Protein AF-A0A0Q4N063-F1 (afdb_monomer_lite)

Radius of gyration: 19.31 Å; chains: 1; bounding box: 47×63×47 Å

Foldseek 3Di:
DAKDWDDKPVPDDPPLVLLLDDFLLWAWDQQLCCLVPVCVVNVCNVVVCVVLVHPDSVCRRPDPQKTWTFDARLLATWIWIGHPNMIITMHPPVCSVVDDDPVLSVVLVVVLVVLLVVLVVLVVVLCVVDVDDDLVSLLVSLVVSCVVCVVVCVVSSPQQSSSCRPPPSHSVSSSVNCCVPRDPDPDDPPPPPPPPDDDD

Sequence (200 aa):
MNLVFVKRCVEANGDDINEMKDIPQQQGISTAHFIETVAKKAGIDKEVLDMLGYDSKRAFAKDWHMTAAKSLYQGIPCYYVVHSAIEYIFVDEADVHKVLNLAQAQERQHRLSSIGEMFDDALAELKDATPNPSEKDYFELMRRFHATWKGELEALRIPMGAFAQYQCEHSKTAAAFDRKFFSKAEPAPSHSTLSLQSCP

pLDDT: mean 79.72, std 17.9, range [26.84, 95.69]

Secondary structure (DSSP, 8-state):
--EEEEEEGGG--GGGGGGGS--TT-EEE-HHHIIIIIHHHHT-HHHHHHHHT-S-HHHHHH-TTEEEEEEEETTEEEEEEEETTEEEEEEEHHHHTTPPPHHHHHHHHHHHHHHHHHHHHHHHHHHHHSSS--HHHHHHHHHHHHHHHHHHHHHHT--GGGT-TT-TTTHHHHHHHHHHHTS--PPP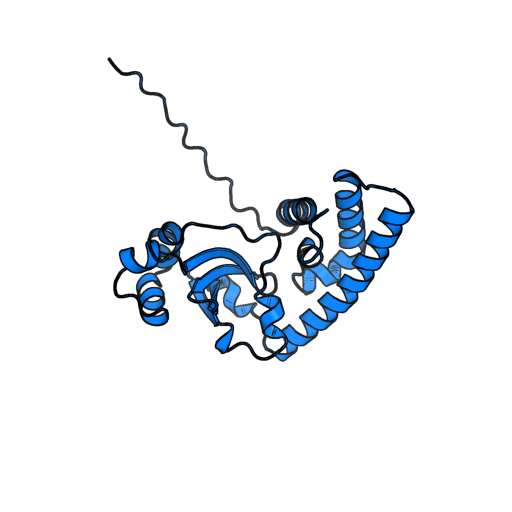P-----------

Structure (mmCIF, N/CA/C/O backbone):
data_AF-A0A0Q4N063-F1
#
_entry.id   AF-A0A0Q4N063-F1
#
loop_
_atom_site.group_PDB
_atom_site.id
_atom_site.type_symbol
_atom_site.label_atom_id
_atom_site.label_alt_id
_atom_site.label_comp_id
_atom_site.label_asym_id
_atom_site.label_entity_id
_atom_site.label_seq_id
_atom_site.pdbx_PDB_ins_code
_atom_site.Cartn_x
_atom_site.Cartn_y
_atom_site.Cartn_z
_atom_site.occupancy
_atom_site.B_iso_or_equiv
_atom_site.auth_seq_id
_atom_site.auth_comp_id
_atom_site.auth_asym_id
_atom_site.auth_atom_id
_atom_site.pdbx_PDB_model_num
ATOM 1 N N . MET A 1 1 ? -19.085 0.535 1.284 1.00 64.69 1 MET A N 1
ATOM 2 C CA . MET A 1 1 ? -17.794 0.141 1.853 1.00 64.69 1 MET A CA 1
ATOM 3 C C . MET A 1 1 ? -18.036 -0.219 3.294 1.00 64.69 1 MET A C 1
ATOM 5 O O . MET A 1 1 ? -18.233 0.674 4.116 1.00 64.69 1 MET A O 1
ATOM 9 N N . ASN A 1 2 ? -18.118 -1.521 3.528 1.00 82.69 2 ASN A N 1
ATOM 10 C CA . ASN A 1 2 ? -18.076 -2.125 4.852 1.00 82.69 2 ASN A CA 1
ATOM 11 C C . ASN A 1 2 ? -16.628 -2.553 5.049 1.00 82.69 2 ASN A C 1
ATOM 13 O O . ASN A 1 2 ? -16.041 -3.058 4.102 1.00 82.69 2 ASN A O 1
ATOM 17 N N . LEU A 1 3 ? -16.028 -2.301 6.205 1.00 82.38 3 LEU A N 1
ATOM 18 C CA . LEU A 1 3 ? -14.626 -2.641 6.438 1.00 82.38 3 LEU A CA 1
ATOM 19 C C . LEU A 1 3 ? -14.535 -3.842 7.367 1.00 82.38 3 LEU A C 1
ATOM 21 O O . LEU A 1 3 ? -15.322 -3.949 8.300 1.00 82.38 3 LEU A O 1
ATOM 25 N N . VAL A 1 4 ? -13.558 -4.707 7.120 1.00 82.69 4 VAL A N 1
ATOM 26 C CA . VAL A 1 4 ? -13.260 -5.877 7.948 1.00 82.69 4 VAL A CA 1
ATOM 27 C C . VAL A 1 4 ? -11.788 -5.834 8.333 1.00 82.69 4 VAL A C 1
ATOM 29 O O . VAL A 1 4 ? -10.931 -5.549 7.490 1.00 82.69 4 VAL A O 1
ATOM 32 N N . PHE A 1 5 ? -11.493 -6.105 9.605 1.00 83.31 5 PHE A N 1
ATOM 33 C CA . PHE A 1 5 ? -10.124 -6.315 10.061 1.00 83.31 5 PHE A CA 1
ATOM 34 C C . PHE A 1 5 ? -9.566 -7.605 9.455 1.00 83.31 5 PHE A C 1
ATOM 36 O O . PHE A 1 5 ? -10.171 -8.670 9.571 1.00 83.31 5 PHE A O 1
ATOM 43 N N . VAL A 1 6 ? -8.410 -7.505 8.804 1.00 77.94 6 VAL A N 1
ATOM 44 C CA . VAL A 1 6 ? -7.759 -8.654 8.163 1.00 77.94 6 VAL A CA 1
ATOM 45 C C . VAL A 1 6 ? -6.659 -9.208 9.046 1.00 77.94 6 VAL A C 1
ATOM 47 O O . VAL A 1 6 ? -6.636 -10.405 9.324 1.00 77.94 6 VAL A O 1
ATOM 50 N N . LYS A 1 7 ? -5.707 -8.349 9.424 1.00 77.94 7 LYS A N 1
ATOM 51 C CA . LYS A 1 7 ? -4.484 -8.770 10.100 1.00 77.94 7 LYS A CA 1
ATOM 52 C C . LYS A 1 7 ? -3.725 -7.597 10.711 1.00 77.94 7 LYS A C 1
ATOM 54 O O . LYS A 1 7 ? -3.883 -6.452 10.276 1.00 77.94 7 LYS A O 1
ATOM 59 N N . ARG A 1 8 ? -2.851 -7.915 11.670 1.00 73.75 8 ARG A N 1
ATOM 60 C CA . ARG A 1 8 ? -1.816 -7.021 12.203 1.00 73.75 8 ARG A CA 1
ATOM 61 C C . ARG A 1 8 ? -0.421 -7.634 12.128 1.00 73.75 8 ARG A C 1
ATOM 63 O O . ARG A 1 8 ? -0.295 -8.857 12.141 1.00 73.75 8 ARG A O 1
ATOM 70 N N . CYS A 1 9 ? 0.620 -6.804 12.104 1.00 68.81 9 CYS A N 1
ATOM 71 C CA . CYS A 1 9 ? 1.998 -7.273 11.904 1.00 68.81 9 CYS A CA 1
ATOM 72 C C . CYS A 1 9 ? 2.495 -8.238 12.995 1.00 68.81 9 CYS A C 1
ATOM 74 O O . CYS A 1 9 ? 3.296 -9.120 12.715 1.00 68.81 9 CYS A O 1
ATOM 76 N N . VAL A 1 10 ? 1.962 -8.145 14.219 1.00 57.22 10 VAL A N 1
ATOM 77 C CA . VAL A 1 10 ? 2.276 -9.072 15.326 1.00 57.22 10 VAL A CA 1
ATOM 78 C C . VAL A 1 10 ? 1.788 -10.498 15.035 1.00 57.22 10 VAL A C 1
ATOM 80 O O . VAL A 1 10 ? 2.314 -11.467 15.572 1.00 57.22 10 VAL A O 1
ATOM 83 N N . GLU A 1 11 ? 0.780 -10.635 14.1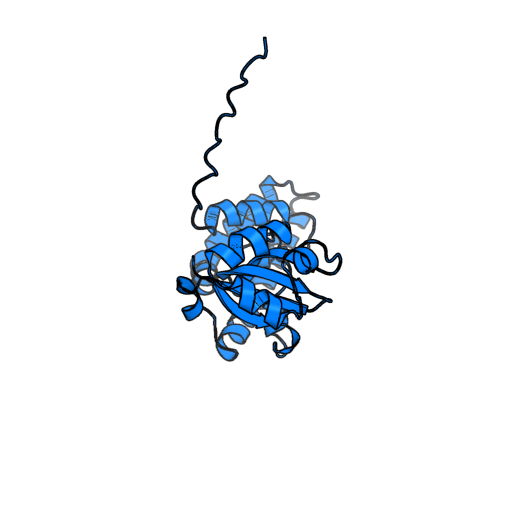76 1.00 61.44 11 GLU A N 1
ATOM 84 C CA . GLU A 1 11 ? 0.226 -11.916 13.728 1.00 61.44 11 GLU A CA 1
ATOM 85 C C . GLU A 1 11 ? 0.753 -12.311 12.337 1.00 61.44 11 GLU A C 1
ATOM 87 O O . GLU A 1 11 ? 0.467 -13.410 11.845 1.00 61.44 11 GLU A O 1
ATOM 92 N N . ALA A 1 12 ? 1.490 -11.413 11.672 1.00 58.03 12 ALA A N 1
ATOM 93 C CA . ALA A 1 12 ? 2.151 -11.679 10.404 1.00 58.03 12 ALA A CA 1
ATOM 94 C C . ALA A 1 12 ? 3.390 -12.545 10.651 1.00 58.03 12 ALA A C 1
ATOM 96 O O . ALA A 1 12 ? 4.228 -12.237 11.494 1.00 58.03 12 ALA A O 1
ATOM 97 N N . ASN A 1 13 ? 3.501 -13.658 9.924 1.00 54.94 13 ASN A N 1
ATOM 98 C CA . ASN A 1 13 ? 4.637 -14.568 10.044 1.00 54.94 13 ASN A CA 1
ATOM 99 C C . ASN A 1 13 ? 5.543 -14.409 8.825 1.00 54.94 13 ASN A C 1
ATOM 101 O O . ASN A 1 13 ? 5.108 -14.651 7.699 1.00 54.94 13 ASN A O 1
ATOM 105 N N . GLY A 1 14 ? 6.809 -14.063 9.072 1.00 59.09 14 GLY A N 1
ATOM 106 C CA . GLY A 1 14 ? 7.844 -13.982 8.046 1.00 59.09 14 GLY A CA 1
ATOM 107 C C . GLY A 1 14 ? 7.497 -12.988 6.939 1.00 59.09 14 GLY A C 1
ATOM 108 O O . GLY A 1 14 ? 7.292 -11.809 7.192 1.00 59.09 14 GLY A O 1
ATOM 109 N N . ASP A 1 15 ? 7.438 -13.500 5.719 1.00 53.53 15 ASP A N 1
ATOM 110 C CA . ASP A 1 15 ? 7.335 -12.783 4.450 1.00 53.53 15 ASP A CA 1
ATOM 111 C C . ASP A 1 15 ? 6.063 -11.917 4.273 1.00 53.53 15 ASP A C 1
ATOM 113 O O . ASP A 1 15 ? 6.132 -10.832 3.701 1.00 53.53 15 ASP A O 1
ATOM 117 N N . ASP A 1 16 ? 4.941 -12.291 4.900 1.00 56.03 16 ASP A N 1
ATOM 118 C CA . ASP A 1 16 ? 3.676 -11.521 4.955 1.00 56.03 16 ASP A CA 1
ATOM 119 C C . ASP A 1 16 ? 3.868 -10.055 5.389 1.00 56.03 16 ASP A C 1
ATOM 121 O O . ASP A 1 16 ? 3.254 -9.145 4.828 1.00 56.03 16 ASP A O 1
ATOM 125 N N . ILE A 1 17 ? 4.806 -9.801 6.310 1.00 56.81 17 ILE A N 1
ATOM 126 C CA . ILE A 1 17 ? 5.114 -8.447 6.788 1.00 56.81 17 ILE A CA 1
ATOM 127 C C . ILE A 1 17 ? 5.563 -7.513 5.653 1.00 56.81 17 ILE A C 1
ATOM 129 O O . ILE A 1 17 ? 5.364 -6.302 5.723 1.00 56.81 17 ILE A O 1
ATOM 133 N N . ASN A 1 18 ? 6.150 -8.061 4.583 1.00 55.88 18 ASN A N 1
ATOM 134 C CA . ASN A 1 18 ? 6.636 -7.281 3.450 1.00 55.88 18 ASN A CA 1
ATOM 135 C C . ASN A 1 18 ? 5.495 -6.756 2.569 1.00 55.88 18 ASN A C 1
ATOM 137 O O . ASN A 1 18 ? 5.668 -5.730 1.915 1.00 55.88 18 ASN A O 1
ATOM 141 N N . GLU A 1 19 ? 4.327 -7.401 2.593 1.00 64.38 19 GLU A N 1
ATOM 142 C CA . GLU A 1 19 ? 3.110 -6.937 1.909 1.00 64.38 19 GLU A CA 1
ATOM 143 C C . GLU A 1 19 ? 2.342 -5.891 2.742 1.00 64.38 19 GLU A C 1
ATOM 145 O O . GLU A 1 19 ? 1.409 -5.265 2.238 1.00 64.38 19 GLU A O 1
ATOM 150 N N . MET A 1 20 ? 2.731 -5.676 4.008 1.00 62.47 20 MET A N 1
ATOM 151 C CA . MET A 1 20 ? 2.177 -4.643 4.899 1.00 62.47 20 MET A CA 1
ATOM 152 C C . MET A 1 20 ? 2.933 -3.304 4.812 1.00 62.47 20 MET A C 1
ATOM 154 O O . MET A 1 20 ? 2.576 -2.361 5.512 1.00 62.47 20 MET A O 1
ATOM 158 N N . LYS A 1 21 ? 3.980 -3.216 3.982 1.00 57.56 21 LYS A N 1
ATOM 159 C CA . LYS A 1 21 ? 4.891 -2.064 3.914 1.00 57.56 21 LYS A CA 1
ATOM 160 C C . LYS A 1 21 ? 4.263 -0.820 3.281 1.00 57.56 21 LYS A C 1
ATOM 162 O O . LYS A 1 21 ? 3.375 -0.904 2.432 1.00 57.56 21 LYS A O 1
ATOM 167 N N . ASP A 1 22 ? 4.817 0.336 3.649 1.00 54.38 22 ASP A N 1
ATOM 168 C CA . ASP A 1 22 ? 4.534 1.636 3.042 1.00 54.38 22 ASP A CA 1
ATOM 169 C C . ASP A 1 22 ? 4.885 1.615 1.548 1.00 54.38 22 ASP A C 1
ATOM 171 O O . ASP A 1 22 ? 6.028 1.794 1.123 1.00 54.38 22 ASP A O 1
ATOM 175 N N . ILE A 1 23 ? 3.878 1.374 0.720 1.00 58.75 23 ILE A N 1
ATOM 176 C CA . ILE A 1 23 ? 3.989 1.543 -0.721 1.00 58.75 23 ILE A CA 1
ATOM 177 C C . ILE A 1 23 ? 3.952 3.042 -1.071 1.00 58.75 23 ILE A C 1
ATOM 179 O O . ILE A 1 23 ? 3.266 3.814 -0.396 1.00 58.75 23 ILE A O 1
ATOM 183 N N . PRO A 1 24 ? 4.592 3.490 -2.166 1.00 51.97 24 PRO A N 1
ATOM 184 C CA . PRO A 1 24 ? 4.544 4.887 -2.609 1.00 51.97 24 PRO A CA 1
ATOM 185 C C . PRO A 1 24 ? 3.129 5.449 -2.841 1.00 51.97 24 PRO A C 1
ATOM 187 O O . PRO A 1 24 ? 2.967 6.664 -2.959 1.00 51.97 24 PRO A O 1
ATOM 190 N N . GLN A 1 25 ? 2.100 4.594 -2.941 1.00 60.94 25 GLN A N 1
ATOM 191 C CA . GLN A 1 25 ? 0.700 5.018 -3.037 1.00 60.94 25 GLN A CA 1
ATOM 192 C C . GLN A 1 25 ? 0.029 5.271 -1.677 1.00 60.94 25 GLN A C 1
ATOM 194 O O . GLN A 1 25 ? -1.154 5.615 -1.660 1.00 60.94 25 GLN A O 1
ATOM 199 N N . GLN A 1 26 ? 0.740 5.122 -0.556 1.00 72.50 26 GLN A N 1
ATOM 200 C CA . GLN A 1 26 ? 0.193 5.408 0.763 1.00 72.50 26 GLN A CA 1
ATOM 201 C C . GLN A 1 26 ? -0.230 6.880 0.842 1.00 72.50 26 GLN A C 1
ATOM 203 O O . GLN A 1 26 ? 0.574 7.808 0.736 1.00 72.50 26 GLN A O 1
ATOM 208 N N . GLN A 1 27 ? -1.527 7.100 1.028 1.00 77.69 27 GLN A N 1
ATOM 209 C CA . GLN A 1 27 ? -2.099 8.426 1.181 1.00 77.69 27 GLN A CA 1
ATOM 210 C C . GLN A 1 27 ? -2.499 8.619 2.636 1.00 77.69 27 GLN A C 1
ATOM 212 O O . GLN A 1 27 ? -3.521 8.090 3.078 1.00 77.69 27 GLN A O 1
ATOM 217 N N . GLY A 1 28 ? -1.702 9.402 3.365 1.00 84.12 28 GLY A N 1
ATOM 218 C CA . GLY A 1 28 ? -2.007 9.777 4.740 1.00 84.12 28 GLY A CA 1
ATOM 219 C C . GLY A 1 28 ? -3.391 10.418 4.855 1.00 84.12 28 GLY A C 1
ATOM 220 O O . GLY A 1 28 ? -3.756 11.304 4.079 1.00 84.12 28 GLY A O 1
ATOM 221 N N . ILE A 1 29 ? -4.157 9.969 5.841 1.00 88.12 29 ILE A N 1
ATOM 222 C CA . ILE A 1 29 ? -5.407 10.589 6.277 1.00 88.12 29 ILE A CA 1
ATOM 223 C C . ILE A 1 29 ? -5.275 10.932 7.757 1.00 88.12 29 ILE A C 1
ATOM 225 O O . ILE A 1 29 ? -4.506 10.308 8.485 1.00 88.12 29 ILE A O 1
ATOM 229 N N . SER A 1 30 ? -6.028 11.919 8.240 1.00 92.19 30 SER A N 1
ATOM 230 C CA . SER A 1 30 ? -6.029 12.165 9.680 1.00 92.19 30 SER A CA 1
ATOM 231 C C . SER A 1 30 ? -6.663 10.981 10.418 1.00 92.19 30 SER A C 1
ATOM 233 O O . SER A 1 30 ? -7.658 10.402 9.970 1.00 92.19 30 SER A O 1
ATOM 235 N N . THR A 1 31 ? -6.112 10.641 11.580 1.00 91.88 31 THR A N 1
ATOM 236 C CA . THR A 1 31 ? -6.658 9.619 12.489 1.00 91.88 31 THR A CA 1
ATOM 237 C C . THR A 1 31 ? -8.096 9.954 12.892 1.00 91.88 31 THR A C 1
ATOM 239 O O . THR A 1 31 ? -8.956 9.074 12.925 1.00 91.88 31 THR A O 1
ATOM 242 N N . ALA A 1 32 ? -8.394 11.247 13.074 1.00 93.31 32 ALA A N 1
ATOM 243 C CA . ALA A 1 32 ? -9.749 11.767 13.243 1.00 93.31 32 ALA A CA 1
ATOM 244 C C . ALA A 1 32 ? -10.666 11.398 12.065 1.00 93.31 32 ALA A C 1
ATOM 246 O O . ALA A 1 32 ? -11.746 10.848 12.270 1.00 93.31 32 ALA A O 1
ATOM 247 N N . HIS A 1 33 ? -10.234 11.639 10.821 1.00 93.19 33 HIS A N 1
ATOM 248 C CA . HIS A 1 33 ? -11.025 11.281 9.644 1.00 93.19 33 HIS A CA 1
ATOM 249 C C . HIS A 1 33 ? -11.280 9.772 9.572 1.00 93.19 33 HIS A C 1
ATOM 251 O O . HIS A 1 33 ? -12.409 9.352 9.301 1.00 93.19 33 HIS A O 1
ATOM 257 N N . PHE A 1 34 ? -10.269 8.954 9.874 1.00 94.00 34 PHE A N 1
ATOM 258 C CA . PHE A 1 34 ? -10.435 7.507 9.927 1.00 94.00 34 PHE A CA 1
ATOM 259 C C . PHE A 1 34 ? -11.517 7.092 10.939 1.00 94.00 34 PHE A C 1
ATOM 261 O O . PHE A 1 34 ? -12.516 6.490 10.546 1.00 94.00 34 PHE A O 1
ATOM 268 N N . ILE A 1 35 ? -11.388 7.456 12.219 1.00 95.31 35 ILE A N 1
ATOM 269 C CA . ILE A 1 35 ? -12.297 6.944 13.259 1.00 95.31 35 ILE A CA 1
ATOM 270 C C . ILE A 1 35 ? -13.686 7.603 13.244 1.00 95.31 35 ILE A C 1
ATOM 272 O O . ILE A 1 35 ? -14.703 6.961 13.524 1.00 95.31 35 ILE A O 1
ATOM 276 N N . GLU A 1 36 ? -13.768 8.894 12.915 1.00 94.25 36 GLU A N 1
ATOM 277 C CA . GLU A 1 36 ? -15.024 9.650 12.979 1.00 94.25 36 GLU A CA 1
ATOM 278 C C . GLU A 1 36 ? -15.852 9.534 11.700 1.00 94.25 36 GLU A C 1
ATOM 280 O O . GLU A 1 36 ? -17.077 9.669 11.761 1.00 94.25 36 GLU A O 1
ATOM 285 N N . THR A 1 37 ? -15.209 9.249 10.561 1.00 92.50 37 THR A N 1
ATOM 286 C CA . THR A 1 37 ? -15.877 9.144 9.256 1.00 92.50 37 THR A CA 1
ATOM 287 C C . THR A 1 37 ? -15.816 7.729 8.698 1.00 92.50 37 THR A C 1
ATOM 289 O O . THR A 1 37 ? -16.864 7.120 8.495 1.00 92.50 37 THR A O 1
ATOM 292 N N . VAL A 1 38 ? -14.619 7.197 8.447 1.00 92.38 38 VAL A N 1
ATOM 293 C CA . VAL A 1 38 ? -14.438 5.928 7.722 1.00 92.38 38 VAL A CA 1
ATOM 294 C C . VAL A 1 38 ? -14.947 4.741 8.543 1.00 92.38 38 VAL A C 1
ATOM 296 O O . VAL A 1 38 ? -15.904 4.084 8.134 1.00 92.38 38 VAL A O 1
ATOM 299 N N . ALA A 1 39 ? -14.362 4.504 9.718 1.00 92.12 39 ALA A N 1
ATOM 300 C CA . ALA A 1 39 ? -14.713 3.389 10.595 1.00 92.12 39 ALA A CA 1
ATOM 301 C C . ALA A 1 39 ? -16.172 3.483 11.061 1.00 92.12 39 ALA A C 1
ATOM 303 O O . ALA A 1 39 ? -16.898 2.492 11.062 1.00 92.12 39 ALA A O 1
ATOM 304 N N . LYS A 1 40 ? -16.638 4.703 11.365 1.00 92.25 40 LYS A N 1
ATOM 305 C CA . LYS A 1 40 ? -18.034 4.963 11.741 1.00 92.25 40 LYS A CA 1
ATOM 306 C C . LYS A 1 40 ? -19.007 4.603 10.618 1.00 92.25 40 LYS A C 1
ATOM 308 O O . LYS A 1 40 ? -20.032 3.985 10.882 1.00 92.25 40 LYS A O 1
ATOM 313 N N . LYS A 1 41 ? -18.711 4.990 9.372 1.00 92.00 41 LYS A N 1
ATOM 314 C CA . LYS A 1 41 ? -19.554 4.667 8.210 1.00 92.00 41 LYS A CA 1
ATOM 315 C C . LYS A 1 41 ? -19.577 3.165 7.926 1.00 92.00 41 LYS A C 1
ATOM 317 O O . LYS A 1 41 ? -20.607 2.658 7.502 1.00 92.00 41 LYS A O 1
ATOM 322 N N . ALA A 1 42 ? -18.460 2.487 8.171 1.00 88.88 42 ALA A N 1
ATOM 323 C CA . ALA A 1 42 ? -18.342 1.039 8.070 1.00 88.88 42 ALA A CA 1
ATOM 324 C C . ALA A 1 42 ? -18.949 0.282 9.269 1.00 88.88 42 ALA A C 1
ATOM 326 O O . ALA A 1 42 ? -19.059 -0.935 9.207 1.00 88.88 42 ALA A O 1
ATOM 327 N N . GLY A 1 43 ? -19.342 0.974 10.346 1.00 92.06 43 GLY A N 1
ATOM 328 C CA . GLY A 1 43 ? -19.912 0.358 11.548 1.00 92.06 43 GLY A CA 1
ATOM 329 C C . GLY A 1 43 ? -18.904 -0.362 12.453 1.00 92.06 43 GLY A C 1
ATOM 330 O O . GLY A 1 43 ? -19.329 -1.081 13.350 1.00 92.06 43 GLY A O 1
ATOM 331 N N . ILE A 1 44 ? -17.598 -0.157 12.246 1.00 92.19 44 ILE A N 1
ATOM 332 C CA . ILE A 1 44 ? -16.510 -0.829 12.986 1.00 92.19 44 ILE A CA 1
ATOM 333 C C . ILE A 1 44 ? -15.791 0.093 13.978 1.00 92.19 44 ILE A C 1
ATOM 335 O O . ILE A 1 44 ? -14.777 -0.270 14.558 1.00 92.19 44 ILE A O 1
ATOM 339 N N . ASP A 1 45 ? -16.274 1.317 14.179 1.00 94.62 45 ASP A N 1
ATOM 340 C CA . ASP A 1 45 ? -15.616 2.308 15.034 1.00 94.62 45 ASP A CA 1
ATOM 341 C C . ASP A 1 45 ? -15.445 1.845 16.483 1.00 94.62 45 ASP A C 1
ATOM 343 O O . ASP A 1 45 ? -14.412 2.128 17.079 1.00 94.62 45 ASP A O 1
ATOM 347 N N . LYS A 1 46 ? -16.425 1.131 17.047 1.00 94.06 46 LYS A N 1
ATOM 348 C CA . LYS A 1 46 ? -16.295 0.552 18.394 1.00 94.06 46 LYS A CA 1
ATOM 349 C C . LYS A 1 46 ? -15.275 -0.582 18.436 1.00 94.06 46 L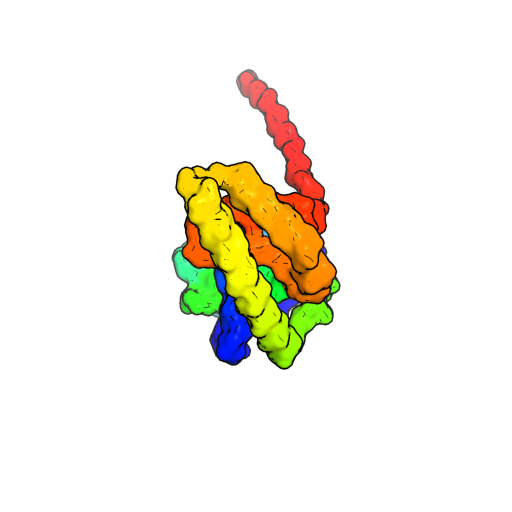YS A C 1
ATOM 351 O O . LYS A 1 46 ? -14.407 -0.566 19.292 1.00 94.06 46 LYS A O 1
ATOM 356 N N . GLU A 1 47 ? -15.340 -1.502 17.476 1.00 92.75 47 GLU A N 1
ATOM 357 C CA . GLU A 1 47 ? -14.396 -2.620 17.369 1.00 92.75 47 GLU A CA 1
ATOM 358 C C . GLU A 1 47 ? -12.951 -2.125 17.245 1.00 92.75 47 GLU A C 1
ATOM 360 O O . GLU A 1 47 ? -12.066 -2.631 17.922 1.00 92.75 47 GLU A O 1
ATOM 365 N N . VAL A 1 48 ? -12.719 -1.087 16.437 1.00 92.50 48 VAL A N 1
ATOM 366 C CA . VAL A 1 48 ? -11.403 -0.452 16.287 1.00 92.50 48 VAL A CA 1
ATOM 367 C C . VAL A 1 48 ? -10.911 0.139 17.610 1.00 92.50 48 VAL A C 1
ATOM 369 O O . VAL A 1 48 ? -9.743 -0.032 17.952 1.00 92.50 48 VAL A O 1
ATOM 372 N N . LEU A 1 49 ? -11.778 0.841 18.348 1.00 94.12 49 LEU A N 1
ATOM 373 C CA . LEU A 1 49 ? -11.427 1.407 19.653 1.00 94.12 49 LEU A CA 1
ATOM 374 C C . LEU A 1 49 ? -11.074 0.308 20.658 1.00 94.12 49 LEU A C 1
ATOM 376 O O . LEU A 1 49 ? -10.024 0.392 21.291 1.00 94.12 49 LEU A O 1
ATOM 380 N N . ASP A 1 50 ? -11.902 -0.732 20.745 1.00 92.81 50 ASP A N 1
ATOM 381 C CA . ASP A 1 50 ? -11.701 -1.859 21.656 1.00 92.81 50 ASP A CA 1
ATOM 382 C C . ASP A 1 50 ? -10.413 -2.625 21.313 1.00 92.81 50 ASP A C 1
ATOM 384 O O . ASP A 1 50 ? -9.596 -2.905 22.189 1.00 92.81 50 ASP A O 1
ATOM 388 N N . MET A 1 51 ? -10.187 -2.905 20.024 1.00 90.19 51 MET A N 1
ATOM 389 C CA . MET A 1 51 ? -9.002 -3.604 19.516 1.00 90.19 51 MET A CA 1
ATOM 390 C C . MET A 1 51 ? -7.701 -2.872 19.853 1.00 90.19 51 MET A C 1
ATOM 392 O O . MET A 1 51 ? -6.683 -3.508 20.131 1.00 90.19 51 MET A O 1
ATOM 396 N N . LEU A 1 52 ? -7.730 -1.542 19.798 1.00 90.31 52 LEU A N 1
ATOM 397 C CA . LEU A 1 52 ? -6.556 -0.694 19.985 1.00 90.31 52 LEU A CA 1
ATOM 398 C C . LEU A 1 52 ? -6.443 -0.125 21.406 1.00 90.31 52 LEU A C 1
ATOM 400 O O . LEU A 1 52 ? -5.469 0.563 21.700 1.00 90.31 52 LEU A O 1
ATOM 404 N N . GLY A 1 53 ? -7.392 -0.448 22.290 1.00 91.69 53 GLY A N 1
ATOM 405 C CA . GLY A 1 53 ? -7.361 -0.082 23.705 1.00 91.69 53 GLY A CA 1
ATOM 406 C C . GLY A 1 53 ? -7.708 1.380 23.993 1.00 91.69 53 GLY A C 1
ATOM 407 O O . GLY A 1 53 ? -7.149 1.965 24.918 1.00 91.69 53 GLY A O 1
ATOM 408 N N . TYR A 1 54 ? -8.606 1.988 23.213 1.00 93.25 54 TYR A N 1
ATOM 409 C CA . TYR A 1 54 ? -9.023 3.380 23.395 1.00 93.25 54 TYR A CA 1
ATOM 410 C C . TYR A 1 54 ? -10.443 3.506 23.949 1.00 93.25 54 TYR A C 1
ATOM 412 O O . TYR A 1 54 ? -11.407 3.072 23.332 1.00 93.25 54 TYR A O 1
ATOM 420 N N . ASP A 1 55 ? -10.602 4.278 25.023 1.00 92.94 55 ASP A N 1
ATOM 421 C CA . ASP A 1 55 ? -11.919 4.527 25.634 1.00 92.94 55 ASP A CA 1
ATOM 422 C C . ASP A 1 55 ? -12.781 5.541 24.860 1.00 92.94 55 ASP A C 1
ATOM 424 O O . ASP A 1 55 ? -13.966 5.737 25.143 1.00 92.94 55 ASP A O 1
ATOM 428 N N . SER A 1 56 ? -12.192 6.275 23.910 1.00 94.19 56 SER A N 1
ATOM 429 C CA . SER A 1 56 ? -12.926 7.270 23.130 1.00 94.19 56 SER A CA 1
ATOM 430 C C . SER A 1 56 ? -12.278 7.585 21.787 1.00 94.19 56 SER A C 1
ATOM 432 O O . SER A 1 56 ? -11.054 7.618 21.650 1.00 94.19 56 SER A O 1
ATOM 434 N N . LYS A 1 57 ? -13.112 7.976 20.815 1.00 93.69 57 LYS A N 1
ATOM 435 C CA . LYS A 1 57 ? -12.662 8.504 19.514 1.00 93.69 57 LYS A CA 1
ATOM 436 C C . LYS A 1 57 ? -11.742 9.709 19.649 1.00 93.69 57 LYS A C 1
ATOM 438 O O . LYS A 1 57 ? -10.832 9.874 18.852 1.00 93.69 57 LYS A O 1
ATOM 443 N N . ARG A 1 58 ? -11.967 10.549 20.666 1.00 94.31 58 ARG A N 1
ATOM 444 C CA . ARG A 1 58 ? -11.133 11.726 20.925 1.00 94.31 58 ARG A CA 1
ATOM 445 C C . ARG A 1 58 ? -9.723 11.335 21.364 1.00 94.31 58 ARG A C 1
ATOM 447 O O . ARG A 1 58 ? -8.789 12.023 20.969 1.00 94.31 58 ARG A O 1
ATOM 454 N N . ALA A 1 59 ? -9.581 10.293 22.185 1.00 92.94 59 ALA A N 1
ATOM 455 C CA . ALA A 1 59 ? -8.274 9.776 22.584 1.00 92.94 59 ALA A CA 1
ATOM 456 C C . ALA A 1 59 ? -7.546 9.192 21.367 1.00 92.94 59 ALA A C 1
ATOM 458 O O . ALA A 1 59 ? -6.453 9.646 21.053 1.00 92.94 59 ALA A O 1
ATOM 459 N N . PHE A 1 60 ? -8.227 8.329 20.608 1.00 93.88 60 PHE A N 1
ATOM 460 C CA . PHE A 1 60 ? -7.724 7.776 19.347 1.00 93.88 60 PHE A CA 1
ATOM 461 C C . PHE A 1 60 ? -7.257 8.870 18.369 1.00 93.88 60 PHE A C 1
ATOM 463 O O . PHE A 1 60 ? -6.149 8.839 17.846 1.00 93.88 60 PHE A O 1
ATOM 470 N N . ALA A 1 61 ? -8.098 9.879 18.127 1.00 92.31 61 ALA A N 1
ATOM 471 C CA . ALA A 1 61 ? -7.847 10.921 17.133 1.00 92.31 61 ALA A CA 1
ATOM 472 C C . ALA A 1 61 ? -6.709 11.884 17.509 1.00 92.31 61 ALA A C 1
ATOM 474 O O . ALA A 1 61 ? -6.218 12.610 16.647 1.00 92.31 61 ALA A O 1
ATOM 475 N N . LYS A 1 62 ? -6.331 11.946 18.790 1.00 92.06 62 LYS A N 1
ATOM 476 C CA . LYS A 1 62 ? -5.293 12.854 19.301 1.00 92.06 62 LYS A CA 1
ATOM 477 C C . LYS A 1 62 ? -4.003 12.142 19.681 1.00 92.06 62 LYS A C 1
ATOM 479 O O . LYS A 1 62 ? -3.076 12.811 20.134 1.00 92.06 62 LYS A O 1
ATOM 484 N N . ASP A 1 63 ? -3.953 10.825 19.533 1.00 90.38 63 ASP A N 1
ATOM 485 C CA . ASP A 1 63 ? -2.751 10.074 19.830 1.00 90.38 63 ASP A CA 1
ATOM 486 C C . ASP A 1 63 ? -1.682 10.347 18.765 1.00 90.38 63 ASP A C 1
ATOM 488 O O . ASP A 1 63 ? -1.927 10.264 17.562 1.00 90.38 63 ASP A O 1
ATOM 492 N N . TRP A 1 64 ? -0.496 10.726 19.224 1.00 84.69 64 TRP A N 1
ATOM 493 C CA . TRP A 1 64 ? 0.647 11.044 18.377 1.00 84.69 64 TRP A CA 1
ATOM 494 C C . TRP A 1 64 ? 1.408 9.792 17.925 1.00 84.69 64 TRP A C 1
ATOM 496 O O . TRP A 1 64 ? 2.163 9.860 16.959 1.00 84.69 64 TRP A O 1
ATOM 506 N N . HIS A 1 65 ? 1.186 8.651 18.583 1.00 85.44 65 HIS A N 1
ATOM 507 C CA . HIS A 1 65 ? 1.660 7.336 18.152 1.00 85.44 65 HIS A CA 1
ATOM 508 C C . HIS A 1 65 ? 0.772 6.700 17.079 1.00 85.44 65 HIS A C 1
ATOM 510 O O . HIS A 1 65 ? 1.050 5.578 16.649 1.00 85.44 65 HIS A O 1
ATOM 516 N N . MET A 1 66 ? -0.296 7.394 16.673 1.00 87.75 66 MET A N 1
ATOM 517 C CA . MET A 1 66 ? -1.249 6.924 15.684 1.00 87.75 66 MET A CA 1
ATOM 518 C C . MET A 1 66 ? -1.014 7.554 14.318 1.00 87.75 66 MET A C 1
ATOM 520 O O . MET A 1 66 ? -0.990 8.777 14.171 1.00 87.75 66 MET A O 1
ATOM 524 N N . THR A 1 67 ? -0.971 6.717 13.287 1.00 90.25 67 THR A N 1
ATOM 525 C CA . THR A 1 67 ? -1.104 7.163 11.898 1.00 90.25 67 THR A CA 1
ATOM 526 C C . THR A 1 67 ? -2.193 6.374 11.187 1.00 90.25 67 THR A C 1
ATOM 528 O O . THR A 1 67 ? -2.547 5.259 11.575 1.00 90.25 67 THR A O 1
ATOM 531 N N . ALA A 1 68 ? -2.772 6.983 10.155 1.00 89.81 68 ALA A N 1
ATOM 532 C CA . ALA A 1 68 ? -3.746 6.336 9.296 1.00 89.81 68 ALA A CA 1
ATOM 533 C C . ALA A 1 68 ? -3.486 6.723 7.840 1.00 89.81 68 ALA A C 1
ATOM 535 O O . ALA A 1 68 ? -3.132 7.864 7.534 1.00 89.81 68 ALA A O 1
ATOM 536 N N . ALA A 1 69 ? -3.695 5.784 6.929 1.00 87.94 69 ALA A N 1
ATOM 537 C CA . ALA A 1 69 ? -3.551 6.004 5.504 1.00 87.94 69 ALA A CA 1
ATOM 538 C C . ALA A 1 69 ? -4.493 5.110 4.695 1.00 87.94 69 ALA A C 1
ATOM 540 O O . ALA A 1 69 ? -4.929 4.055 5.151 1.00 87.94 69 ALA A O 1
ATOM 541 N N . LYS A 1 70 ? -4.777 5.523 3.460 1.00 85.38 70 LYS A N 1
ATOM 542 C CA . LYS A 1 70 ? -5.218 4.603 2.407 1.00 85.38 70 LYS A CA 1
ATOM 543 C C . LYS A 1 70 ? -3.981 3.963 1.775 1.00 85.38 70 LYS A C 1
ATOM 545 O O . LYS A 1 70 ? -3.006 4.673 1.532 1.00 85.38 70 LYS A O 1
ATOM 550 N N . SER A 1 71 ? -4.019 2.663 1.505 1.00 83.62 71 SER A N 1
ATOM 551 C CA . SER A 1 71 ? -2.903 1.915 0.911 1.00 83.62 71 SER A CA 1
ATOM 552 C C . SER A 1 71 ? -3.410 0.713 0.097 1.00 83.62 71 SER A C 1
ATOM 554 O O . SER A 1 71 ? -4.601 0.622 -0.220 1.00 83.62 71 SER A O 1
ATOM 556 N N . LEU A 1 72 ? -2.507 -0.201 -0.259 1.00 82.94 72 LEU A N 1
ATOM 557 C CA . LEU A 1 72 ? -2.804 -1.506 -0.836 1.00 82.94 72 LEU A CA 1
ATOM 558 C C . LEU A 1 72 ? -2.184 -2.598 0.040 1.00 82.94 72 LEU A C 1
ATOM 560 O O . LEU A 1 72 ? -1.001 -2.533 0.352 1.00 82.94 72 LEU A O 1
ATOM 564 N N . TYR A 1 73 ? -2.960 -3.626 0.371 1.00 85.00 73 TYR A N 1
ATOM 565 C CA . TYR A 1 73 ? -2.466 -4.871 0.960 1.00 85.00 73 TYR A CA 1
ATOM 566 C C . TYR A 1 73 ? -2.634 -5.990 -0.066 1.00 85.00 73 TYR A C 1
ATOM 568 O O . TYR A 1 73 ? -3.751 -6.231 -0.524 1.00 85.00 73 TYR A O 1
ATOM 576 N N . GLN A 1 74 ? -1.546 -6.639 -0.494 1.00 85.19 74 GLN A N 1
ATOM 577 C CA . GLN A 1 74 ? -1.575 -7.654 -1.565 1.00 85.19 74 GLN A CA 1
ATOM 578 C C . GLN A 1 74 ? -2.265 -7.161 -2.862 1.00 85.19 74 GLN A C 1
ATOM 580 O O . GLN A 1 74 ? -2.971 -7.911 -3.556 1.00 85.19 74 GLN A O 1
ATOM 585 N N . GLY A 1 75 ? -2.120 -5.863 -3.160 1.00 81.69 75 GLY A N 1
ATOM 586 C CA . GLY A 1 75 ? -2.779 -5.184 -4.282 1.00 81.69 75 GLY A CA 1
ATOM 587 C C . GLY A 1 75 ? -4.258 -4.836 -4.073 1.00 81.69 75 GLY A C 1
ATOM 588 O O . GLY A 1 75 ? -4.915 -4.397 -5.016 1.00 81.69 75 GLY A O 1
ATOM 589 N N . ILE A 1 76 ? -4.803 -5.037 -2.871 1.00 85.81 76 ILE A N 1
ATOM 590 C CA . ILE A 1 76 ? -6.197 -4.743 -2.518 1.00 85.81 76 ILE A CA 1
ATOM 591 C C . ILE A 1 76 ? -6.259 -3.397 -1.788 1.00 85.81 76 ILE A C 1
ATOM 593 O O . ILE A 1 76 ? -5.535 -3.234 -0.805 1.00 85.81 76 ILE A O 1
ATOM 597 N N . PRO A 1 77 ? -7.126 -2.452 -2.202 1.00 86.56 77 PRO A N 1
ATOM 598 C CA . PRO A 1 77 ? -7.368 -1.218 -1.459 1.00 86.56 77 PRO A CA 1
ATOM 599 C C . PRO A 1 77 ? -7.669 -1.480 0.016 1.00 86.56 77 PRO A C 1
ATOM 601 O O . PRO A 1 77 ? -8.574 -2.244 0.352 1.00 86.56 77 PRO A O 1
ATOM 604 N N . CYS A 1 78 ? -6.913 -0.830 0.894 1.00 86.81 78 CYS A N 1
ATOM 605 C CA . CYS A 1 78 ? -7.064 -0.986 2.331 1.00 86.81 78 CYS A CA 1
ATOM 606 C C . CYS A 1 78 ? -6.936 0.348 3.071 1.00 86.81 78 CYS A C 1
ATOM 608 O O . CYS A 1 78 ? -6.385 1.332 2.565 1.00 86.81 78 CYS A O 1
ATOM 610 N N . TYR A 1 79 ? -7.444 0.358 4.299 1.00 88.75 79 TYR A N 1
ATOM 611 C CA . TYR A 1 79 ? -7.043 1.310 5.316 1.00 88.75 79 TYR A CA 1
ATOM 612 C C . TYR A 1 79 ? -5.948 0.688 6.164 1.00 88.75 79 TYR A C 1
ATOM 614 O O . TYR A 1 79 ? -6.084 -0.417 6.687 1.00 88.75 79 TYR A O 1
ATOM 622 N N . TYR A 1 80 ? -4.874 1.445 6.276 1.00 86.25 80 TYR A N 1
ATOM 623 C CA . TYR A 1 80 ? -3.675 1.124 7.012 1.00 86.25 80 TYR A CA 1
ATOM 624 C C . TYR A 1 80 ? -3.625 2.021 8.241 1.00 86.25 80 TYR A C 1
ATOM 626 O O . TYR A 1 80 ? -3.711 3.244 8.118 1.00 86.25 80 TYR A O 1
ATOM 634 N N . VAL A 1 81 ? -3.534 1.422 9.419 1.00 89.19 81 VAL A N 1
ATOM 635 C CA . VAL A 1 81 ? -3.532 2.131 10.698 1.00 89.19 81 VAL A CA 1
ATOM 636 C C . VAL A 1 81 ? -2.332 1.651 11.495 1.00 89.19 81 VAL A C 1
ATOM 638 O O . VAL A 1 81 ? -2.191 0.452 11.692 1.00 89.19 81 VAL A O 1
ATOM 641 N N . VAL A 1 82 ? -1.477 2.561 11.956 1.00 88.50 82 VAL A N 1
ATOM 642 C CA . VAL A 1 82 ? -0.322 2.203 12.790 1.00 88.50 82 VAL A CA 1
ATOM 643 C C . VAL A 1 82 ? -0.553 2.704 14.196 1.00 88.50 82 VAL A C 1
ATOM 645 O O . VAL A 1 82 ? -0.739 3.903 14.383 1.00 88.50 82 VAL A O 1
ATOM 648 N N . HIS A 1 83 ? -0.506 1.798 15.168 1.00 88.12 83 HIS A N 1
ATOM 649 C CA . HIS A 1 83 ? -0.551 2.115 16.589 1.00 88.12 83 HIS A CA 1
ATOM 650 C C . HIS A 1 83 ? 0.669 1.517 17.280 1.00 88.12 83 HIS A C 1
ATOM 652 O O . HIS A 1 83 ? 0.838 0.300 17.263 1.00 88.12 83 HIS A O 1
ATOM 658 N N . SER A 1 84 ? 1.508 2.347 17.906 1.00 83.75 84 SER A N 1
ATOM 659 C CA . SER A 1 84 ? 2.675 1.870 18.671 1.00 83.75 84 SER A CA 1
ATOM 660 C C . SER A 1 84 ? 3.583 0.919 17.869 1.00 83.75 84 SER A C 1
ATOM 662 O O . SER A 1 84 ? 4.003 -0.120 18.370 1.00 83.75 84 SER A O 1
ATOM 664 N N . ALA A 1 85 ? 3.864 1.280 16.610 1.00 79.88 85 ALA A N 1
ATOM 665 C CA . ALA A 1 85 ? 4.634 0.480 15.647 1.00 79.88 85 ALA A CA 1
ATOM 666 C C . ALA A 1 85 ? 4.012 -0.883 15.278 1.00 79.88 85 ALA A C 1
ATOM 668 O O . ALA A 1 85 ? 4.714 -1.776 14.817 1.00 79.88 85 ALA A O 1
ATOM 669 N N . ILE A 1 86 ? 2.702 -1.041 15.479 1.00 81.81 86 ILE A N 1
ATOM 670 C CA . ILE A 1 86 ? 1.933 -2.185 14.994 1.00 81.81 86 ILE A CA 1
ATOM 671 C C . ILE A 1 86 ? 1.008 -1.707 13.881 1.00 81.81 86 ILE A C 1
ATOM 673 O O . ILE A 1 86 ? 0.185 -0.817 14.096 1.00 81.81 86 ILE A O 1
ATOM 677 N N . GLU A 1 87 ? 1.131 -2.310 12.706 1.00 84.69 87 GLU A N 1
ATOM 678 C CA . GLU A 1 87 ? 0.282 -2.076 11.545 1.00 84.69 87 GLU A CA 1
ATOM 679 C C . GLU A 1 87 ? -1.006 -2.897 11.638 1.00 84.69 87 GLU A C 1
ATOM 681 O O . GLU A 1 87 ? -0.966 -4.091 11.927 1.00 84.69 87 GLU A O 1
ATOM 686 N N . TYR A 1 88 ? -2.142 -2.272 11.337 1.00 87.56 88 TYR A N 1
ATOM 687 C CA . TYR A 1 88 ? -3.475 -2.869 11.295 1.00 87.56 88 TYR A CA 1
ATOM 688 C C . TYR A 1 88 ? -4.086 -2.624 9.916 1.00 87.56 88 TYR A C 1
ATOM 690 O O . TYR A 1 88 ? -4.152 -1.481 9.449 1.00 87.56 88 TYR A O 1
ATOM 698 N N . ILE A 1 89 ? -4.543 -3.700 9.274 1.00 88.50 89 ILE A N 1
ATOM 699 C CA . ILE A 1 89 ? -5.094 -3.668 7.918 1.00 88.50 89 ILE A CA 1
ATOM 700 C C . ILE A 1 89 ? -6.600 -3.886 7.952 1.00 88.50 89 ILE A C 1
ATOM 702 O O . ILE A 1 89 ? -7.087 -4.913 8.431 1.00 88.50 89 ILE A O 1
ATOM 706 N N . PHE A 1 90 ? -7.324 -2.944 7.358 1.00 90.19 90 PHE A N 1
ATOM 707 C CA . PHE A 1 90 ? -8.762 -3.029 7.143 1.00 90.19 90 PHE A CA 1
ATOM 708 C C . PHE A 1 90 ? -9.053 -3.000 5.644 1.00 90.19 90 PHE A C 1
ATOM 710 O O . PHE A 1 90 ? -8.651 -2.064 4.954 1.00 90.19 90 PHE A O 1
ATOM 717 N N . VAL A 1 91 ? -9.763 -3.998 5.127 1.00 89.38 91 VAL A N 1
ATOM 718 C CA . VAL A 1 91 ? -10.160 -4.070 3.706 1.00 89.38 91 VAL A CA 1
ATOM 719 C C . VAL A 1 91 ? -11.669 -3.956 3.571 1.00 89.38 91 VAL A C 1
ATOM 721 O O . VAL A 1 91 ? -12.392 -4.204 4.536 1.00 89.38 91 VAL A O 1
ATOM 724 N N . ASP A 1 92 ? -12.156 -3.592 2.383 1.00 88.25 92 ASP A N 1
ATOM 725 C CA . ASP A 1 92 ? -13.592 -3.682 2.107 1.00 88.25 92 ASP A CA 1
ATOM 726 C C . ASP A 1 92 ? -14.037 -5.153 2.206 1.00 88.25 92 ASP A C 1
ATOM 728 O O . ASP A 1 92 ? -13.392 -6.045 1.652 1.00 88.25 92 ASP A O 1
ATOM 732 N N . GLU A 1 93 ? -15.145 -5.412 2.895 1.00 88.31 93 GLU A N 1
ATOM 733 C CA . GLU A 1 93 ? -15.798 -6.719 2.989 1.00 88.31 93 GLU A CA 1
ATOM 734 C C . GLU A 1 93 ? -16.028 -7.325 1.598 1.00 88.31 93 GLU A C 1
ATOM 736 O O . GLU A 1 93 ? -15.824 -8.520 1.383 1.00 88.31 93 GLU A O 1
ATOM 741 N N . ALA A 1 94 ? -16.366 -6.488 0.613 1.00 89.25 94 ALA A N 1
ATOM 742 C CA . ALA A 1 94 ? -16.536 -6.913 -0.770 1.00 89.25 94 ALA A CA 1
ATOM 743 C C . ALA A 1 94 ? -15.240 -7.435 -1.405 1.00 89.25 94 ALA A C 1
ATOM 745 O O . ALA A 1 94 ? -15.312 -8.170 -2.383 1.00 89.25 94 ALA A O 1
ATOM 746 N N . ASP A 1 95 ? -14.070 -7.085 -0.873 1.00 88.31 95 ASP A N 1
ATOM 747 C CA . ASP A 1 95 ? -12.760 -7.481 -1.383 1.00 88.31 95 ASP A CA 1
ATOM 748 C C . ASP A 1 95 ? -12.025 -8.466 -0.456 1.00 88.31 95 ASP A C 1
ATOM 750 O O . ASP A 1 95 ? -11.002 -9.013 -0.858 1.00 88.31 95 ASP A O 1
ATOM 754 N N . VAL A 1 96 ? -12.550 -8.777 0.738 1.00 87.69 96 VAL A N 1
ATOM 755 C CA . VAL A 1 96 ? -11.883 -9.667 1.713 1.00 87.69 96 VAL A CA 1
ATOM 756 C C . VAL A 1 96 ? -11.596 -11.059 1.146 1.00 87.69 96 VAL A C 1
ATOM 758 O O . VAL A 1 96 ? -10.546 -11.640 1.397 1.00 87.69 96 VAL A O 1
ATOM 761 N N . HIS A 1 97 ? -12.484 -11.568 0.290 1.00 88.19 97 HIS A N 1
ATOM 762 C CA . HIS A 1 97 ? -12.336 -12.863 -0.380 1.00 88.19 97 HIS A CA 1
ATOM 763 C C . HIS A 1 97 ? -11.144 -12.921 -1.352 1.00 88.19 97 HIS A C 1
ATOM 765 O O . HIS A 1 97 ? -10.793 -13.993 -1.840 1.00 88.19 97 HIS A O 1
ATOM 771 N N . LYS A 1 98 ? -10.549 -11.769 -1.679 1.00 89.62 98 LYS A N 1
ATOM 772 C CA . LYS A 1 98 ? -9.377 -11.649 -2.550 1.00 89.62 98 LYS A CA 1
ATOM 773 C C . LYS A 1 98 ? -8.068 -11.760 -1.781 1.00 89.62 98 LYS A C 1
ATOM 775 O O . LYS A 1 98 ? -7.026 -11.910 -2.428 1.00 89.62 98 LYS A O 1
ATOM 780 N N . VAL A 1 99 ? -8.111 -11.636 -0.453 1.00 88.00 99 VAL A N 1
ATOM 781 C CA . VAL A 1 99 ? -6.940 -11.770 0.412 1.00 88.00 99 VAL A CA 1
ATOM 782 C C . VAL A 1 99 ? -6.400 -13.187 0.261 1.00 88.00 99 VAL A C 1
ATOM 784 O O . VAL A 1 99 ? -7.126 -14.174 0.374 1.00 88.00 99 VAL A O 1
ATOM 787 N N . LEU A 1 100 ? -5.119 -13.267 -0.066 1.00 86.81 100 LEU A N 1
ATOM 788 C CA . LEU A 1 100 ? -4.409 -14.507 -0.309 1.00 86.81 100 LEU A CA 1
ATOM 789 C C . LEU A 1 100 ? -4.129 -15.208 1.016 1.00 86.81 100 LEU A C 1
ATOM 791 O O . LEU A 1 100 ? -3.804 -14.569 2.020 1.00 86.81 100 LEU A O 1
ATOM 795 N N . ASN A 1 101 ? -4.206 -16.538 1.006 1.00 85.56 101 ASN A N 1
ATOM 796 C CA . ASN A 1 101 ? -3.676 -17.323 2.116 1.00 85.56 101 ASN A CA 1
ATOM 797 C C . ASN A 1 101 ? -2.136 -17.252 2.146 1.00 85.56 101 ASN A C 1
ATOM 799 O O . ASN A 1 101 ? -1.511 -16.769 1.204 1.00 85.56 101 ASN A O 1
ATOM 803 N N . LEU A 1 102 ? -1.519 -17.770 3.212 1.00 81.56 102 LEU A N 1
ATOM 804 C CA . LEU A 1 102 ? -0.068 -17.677 3.415 1.00 81.56 102 LEU A CA 1
ATOM 805 C C . LEU A 1 102 ? 0.748 -18.214 2.228 1.00 81.56 102 LEU A C 1
ATOM 807 O O . LEU A 1 102 ? 1.652 -17.532 1.763 1.00 81.56 102 LEU A O 1
ATOM 811 N N . ALA A 1 103 ? 0.408 -19.396 1.708 1.00 84.44 103 ALA A N 1
ATOM 812 C CA . ALA A 1 103 ? 1.148 -20.004 0.602 1.00 84.44 103 ALA A CA 1
ATOM 813 C C . ALA A 1 103 ? 1.027 -19.178 -0.690 1.00 84.44 103 ALA A C 1
ATOM 815 O O . ALA A 1 103 ? 2.001 -18.982 -1.409 1.00 84.44 103 ALA A O 1
ATOM 816 N N . GLN A 1 104 ? -0.166 -18.648 -0.967 1.00 87.06 104 GLN A N 1
ATOM 817 C CA . GLN A 1 104 ? -0.401 -17.775 -2.117 1.00 87.06 104 GLN A CA 1
ATOM 818 C C . GLN A 1 104 ? 0.306 -16.421 -1.974 1.00 87.06 104 GLN A C 1
ATOM 820 O O . GLN A 1 104 ? 0.817 -15.895 -2.959 1.00 87.06 104 GLN A O 1
ATOM 825 N N . ALA A 1 105 ? 0.333 -15.854 -0.766 1.00 84.56 105 ALA A N 1
ATOM 826 C CA . ALA A 1 105 ? 1.036 -14.609 -0.481 1.00 84.56 105 ALA A CA 1
ATOM 827 C C . ALA A 1 105 ? 2.555 -14.778 -0.642 1.00 84.56 105 ALA A C 1
ATOM 829 O O . ALA A 1 105 ? 3.196 -13.934 -1.259 1.00 84.56 105 ALA A O 1
ATOM 830 N N . GLN A 1 106 ? 3.112 -15.900 -0.175 1.00 84.50 106 GLN A N 1
ATOM 831 C CA . GLN A 1 106 ? 4.523 -16.243 -0.371 1.00 84.50 106 GLN A CA 1
ATOM 832 C C . GLN A 1 106 ? 4.872 -16.377 -1.852 1.00 84.50 106 GLN A C 1
ATOM 834 O O . GLN A 1 106 ? 5.824 -15.757 -2.315 1.00 84.50 106 GLN A O 1
ATOM 839 N N . GLU A 1 107 ? 4.072 -17.125 -2.617 1.00 86.50 107 GLU A N 1
ATOM 840 C CA . GLU A 1 107 ? 4.275 -17.250 -4.063 1.00 86.50 107 GLU A CA 1
ATOM 841 C C . GLU A 1 107 ? 4.236 -15.879 -4.743 1.00 86.50 107 GLU A C 1
ATOM 843 O O . GLU A 1 107 ? 5.138 -15.519 -5.497 1.00 86.50 107 GLU A O 1
ATOM 848 N N . ARG A 1 108 ? 3.227 -15.064 -4.418 1.00 87.31 108 ARG A N 1
ATOM 849 C CA . ARG A 1 108 ? 3.118 -13.701 -4.936 1.00 87.31 108 ARG A CA 1
ATOM 850 C C . ARG A 1 108 ? 4.371 -12.879 -4.624 1.00 87.31 108 ARG A C 1
ATOM 852 O O . ARG A 1 108 ? 4.856 -12.178 -5.508 1.00 87.31 108 ARG A O 1
ATOM 859 N N . GLN A 1 109 ? 4.899 -12.957 -3.407 1.00 84.50 109 GLN A N 1
ATOM 860 C CA . GLN A 1 109 ? 6.096 -12.218 -3.020 1.00 84.50 109 GLN A CA 1
ATOM 861 C C . GLN A 1 109 ? 7.350 -12.719 -3.741 1.00 84.50 109 GLN A C 1
ATOM 863 O O . GLN A 1 109 ? 8.166 -11.904 -4.170 1.00 84.50 109 GLN A O 1
ATOM 868 N N . HIS A 1 110 ? 7.499 -14.032 -3.935 1.00 87.69 110 HIS A N 1
ATOM 869 C CA . HIS A 1 110 ? 8.578 -14.578 -4.759 1.00 87.69 110 HIS A CA 1
ATOM 870 C C . HIS A 1 110 ? 8.513 -14.020 -6.180 1.00 87.69 110 HIS A C 1
ATOM 872 O O . HIS A 1 110 ? 9.518 -13.533 -6.697 1.00 87.69 110 HIS A O 1
ATOM 878 N N . ARG A 1 111 ? 7.319 -14.001 -6.784 1.00 89.56 111 ARG A N 1
ATOM 879 C CA . ARG A 1 111 ? 7.113 -13.397 -8.106 1.00 89.56 111 ARG A CA 1
ATOM 880 C C . ARG A 1 111 ? 7.390 -11.894 -8.106 1.00 89.56 111 ARG A C 1
ATOM 882 O O . ARG A 1 111 ? 8.044 -11.415 -9.026 1.00 89.56 111 ARG A O 1
ATOM 889 N N . LEU A 1 112 ? 6.961 -11.159 -7.077 1.00 87.50 112 LEU A N 1
ATOM 890 C CA . LEU A 1 112 ? 7.265 -9.735 -6.916 1.00 87.50 112 LEU A CA 1
ATOM 891 C C . LEU A 1 112 ? 8.779 -9.492 -6.897 1.00 87.50 112 LEU A C 1
ATOM 893 O O . LEU A 1 112 ? 9.244 -8.599 -7.595 1.00 87.50 112 LEU A O 1
ATOM 897 N N . SER A 1 113 ? 9.534 -10.299 -6.147 1.00 87.19 113 SER A N 1
ATOM 898 C CA . SER A 1 113 ? 10.997 -10.212 -6.089 1.00 87.19 113 SER A CA 1
ATOM 899 C C . SER A 1 113 ? 11.626 -10.480 -7.454 1.00 87.19 113 SER A C 1
ATOM 901 O O . SER A 1 113 ? 12.410 -9.668 -7.930 1.00 87.19 113 SER A O 1
ATOM 903 N N . SER A 1 114 ? 11.238 -11.571 -8.123 1.00 91.12 114 SER A N 1
ATOM 904 C CA . SER A 1 114 ? 11.790 -11.923 -9.438 1.00 91.12 114 SER A CA 1
ATOM 905 C C . SER A 1 114 ? 11.491 -10.871 -10.506 1.00 91.12 114 SER A C 1
ATOM 907 O O . SER A 1 114 ? 12.357 -10.539 -11.306 1.00 91.12 114 SER A O 1
ATOM 909 N N . ILE A 1 115 ? 10.272 -10.328 -10.533 1.00 91.50 115 ILE A N 1
ATOM 910 C CA . ILE A 1 115 ? 9.914 -9.255 -11.471 1.00 91.50 115 ILE A CA 1
ATOM 911 C C . ILE A 1 115 ? 10.630 -7.952 -11.085 1.00 91.50 115 ILE A C 1
ATOM 913 O O . ILE A 1 115 ? 11.047 -7.206 -11.966 1.00 91.50 115 ILE A O 1
ATOM 917 N N . GLY A 1 116 ? 10.799 -7.691 -9.786 1.00 89.94 116 GLY A N 1
ATOM 918 C CA . GLY A 1 116 ? 11.531 -6.537 -9.268 1.00 89.94 116 GLY A CA 1
ATOM 919 C C . GLY A 1 116 ? 12.982 -6.508 -9.739 1.00 89.94 116 GLY A C 1
ATOM 920 O O . GLY A 1 116 ? 13.415 -5.480 -10.245 1.00 89.94 116 GLY A O 1
ATOM 921 N N . GLU A 1 117 ? 13.683 -7.642 -9.695 1.00 91.50 117 GLU A N 1
ATOM 922 C CA . GLU A 1 117 ? 15.046 -7.769 -10.235 1.00 91.50 117 GLU A CA 1
ATOM 923 C C . GLU A 1 117 ? 15.102 -7.393 -11.724 1.00 91.50 117 GLU A C 1
ATOM 925 O O . GLU A 1 117 ? 15.953 -6.616 -12.148 1.00 91.50 117 GLU A O 1
ATOM 930 N N . MET A 1 118 ? 14.126 -7.844 -12.519 1.00 93.69 118 MET A N 1
ATOM 931 C CA . MET A 1 118 ? 14.051 -7.477 -13.938 1.00 93.69 118 MET A CA 1
ATOM 932 C C . MET A 1 118 ? 13.730 -5.993 -14.160 1.00 93.69 118 MET A C 1
ATOM 934 O O . MET A 1 118 ? 14.116 -5.420 -15.182 1.00 93.69 118 MET A O 1
ATOM 938 N N . PHE A 1 119 ? 12.991 -5.363 -13.243 1.00 92.50 119 PHE A N 1
ATOM 939 C CA . PHE A 1 119 ? 12.753 -3.921 -13.285 1.00 92.50 119 PHE A CA 1
ATOM 940 C C . PHE A 1 119 ? 14.017 -3.139 -12.918 1.00 92.50 119 PHE A C 1
ATOM 942 O O . PHE A 1 119 ? 14.306 -2.134 -13.567 1.00 92.50 119 PHE A O 1
ATOM 949 N N . ASP A 1 120 ? 14.777 -3.610 -11.929 1.00 91.25 120 ASP A N 1
ATOM 950 C CA . ASP A 1 120 ? 16.050 -3.019 -11.520 1.00 91.25 120 ASP A CA 1
ATOM 951 C C . ASP A 1 120 ? 17.086 -3.078 -12.652 1.00 91.25 120 ASP A C 1
ATOM 953 O O . ASP A 1 120 ? 17.742 -2.068 -12.919 1.00 91.25 120 ASP A O 1
ATOM 957 N N . ASP A 1 121 ? 17.166 -4.191 -13.387 1.00 93.19 121 ASP A N 1
ATOM 958 C CA . ASP A 1 121 ? 18.008 -4.305 -14.586 1.00 93.19 121 ASP A CA 1
ATOM 959 C C . ASP A 1 121 ? 17.601 -3.276 -15.654 1.00 93.19 121 ASP A C 1
ATOM 961 O O . ASP A 1 121 ? 18.427 -2.505 -16.146 1.00 93.19 121 ASP A O 1
ATOM 965 N N . ALA A 1 122 ? 16.304 -3.185 -15.965 1.00 93.31 122 ALA A N 1
ATOM 966 C CA . ALA A 1 122 ? 15.793 -2.221 -16.941 1.00 93.31 122 ALA A CA 1
ATOM 967 C C . ALA A 1 122 ? 16.023 -0.758 -16.503 1.00 93.31 122 ALA A C 1
ATOM 969 O O . ALA A 1 122 ? 16.205 0.144 -17.327 1.00 93.31 122 ALA A O 1
ATOM 970 N N . LEU A 1 123 ? 16.016 -0.507 -15.195 1.00 92.00 123 LEU A N 1
ATOM 971 C CA . LEU A 1 123 ? 16.314 0.790 -14.608 1.00 92.00 123 LEU A CA 1
ATOM 972 C C . LEU A 1 123 ? 17.808 1.126 -14.678 1.00 92.00 123 LEU A C 1
ATOM 974 O O . LEU A 1 123 ? 18.152 2.282 -14.938 1.00 92.00 123 LEU A O 1
ATOM 978 N N . ALA A 1 124 ? 18.685 0.143 -14.472 1.00 92.25 124 ALA A N 1
ATOM 979 C CA . ALA A 1 124 ? 20.124 0.294 -14.657 1.00 92.25 124 ALA A CA 1
ATOM 980 C C . ALA A 1 124 ? 20.452 0.617 -16.122 1.00 92.25 124 ALA A C 1
ATOM 982 O O . ALA A 1 124 ? 21.129 1.609 -16.387 1.00 92.25 124 ALA A O 1
ATOM 983 N N . GLU A 1 125 ? 19.862 -0.114 -17.073 1.00 94.56 125 GLU A N 1
ATOM 984 C CA . GLU A 1 125 ? 20.009 0.160 -18.509 1.00 94.56 125 GLU A CA 1
ATOM 985 C C . GLU A 1 125 ? 19.572 1.586 -18.878 1.00 94.56 125 GLU A C 1
ATOM 987 O O . GLU A 1 125 ? 20.242 2.271 -19.656 1.00 94.56 125 GLU A O 1
ATOM 992 N N . LEU A 1 126 ? 18.465 2.071 -18.298 1.00 93.81 126 LEU A N 1
ATOM 993 C CA . LEU A 1 126 ? 18.020 3.451 -18.496 1.00 93.81 126 LEU A CA 1
ATOM 994 C C . LEU A 1 126 ? 19.064 4.457 -17.995 1.00 93.81 126 LEU A C 1
ATOM 996 O O . LEU A 1 126 ? 19.342 5.438 -18.686 1.00 93.81 126 LEU A O 1
ATOM 1000 N N . LYS A 1 127 ? 19.613 4.239 -16.797 1.00 92.06 127 LYS A N 1
ATOM 1001 C CA . LYS A 1 127 ? 20.586 5.144 -16.168 1.00 92.06 127 LYS A CA 1
ATOM 1002 C C . LYS A 1 127 ? 21.922 5.159 -16.911 1.00 92.06 127 LYS A C 1
ATOM 1004 O O . LYS A 1 127 ? 22.521 6.228 -17.033 1.00 92.06 127 LYS A O 1
ATOM 1009 N N . ASP A 1 128 ? 22.334 4.023 -17.465 1.00 94.94 128 ASP A N 1
ATOM 1010 C CA . ASP A 1 128 ? 23.529 3.914 -18.302 1.00 94.94 128 ASP A CA 1
ATOM 1011 C C . ASP A 1 128 ? 23.347 4.637 -19.644 1.00 94.94 128 ASP A C 1
ATOM 1013 O O . ASP A 1 128 ? 24.235 5.363 -20.097 1.00 94.94 128 ASP A O 1
ATOM 1017 N N . ALA A 1 129 ? 22.177 4.487 -20.273 1.00 95.69 129 ALA A N 1
ATOM 1018 C CA . ALA A 1 129 ? 21.873 5.130 -21.550 1.00 95.69 129 ALA A CA 1
ATOM 1019 C C . ALA A 1 129 ? 21.583 6.635 -21.417 1.00 95.69 129 ALA A C 1
ATOM 1021 O O . ALA A 1 129 ? 21.870 7.409 -22.332 1.00 95.69 129 ALA A O 1
ATOM 1022 N N . THR A 1 130 ? 20.982 7.052 -20.301 1.00 93.00 130 THR A N 1
ATOM 1023 C CA . THR A 1 130 ? 20.552 8.432 -20.042 1.00 93.00 130 THR A CA 1
ATOM 1024 C C . THR A 1 130 ? 21.021 8.872 -18.655 1.00 93.00 130 THR A C 1
ATOM 1026 O O . THR A 1 130 ? 20.280 8.742 -17.679 1.00 93.00 130 THR A O 1
ATOM 1029 N N . PRO A 1 131 ? 22.236 9.439 -18.543 1.00 86.38 131 PRO A N 1
ATOM 1030 C CA . PRO A 1 131 ? 22.715 9.992 -17.284 1.00 86.38 131 PRO A CA 1
ATOM 1031 C C . PRO A 1 131 ? 21.777 11.111 -16.797 1.00 86.38 131 PRO A C 1
ATOM 1033 O O . PRO A 1 131 ? 21.641 12.141 -17.456 1.00 86.38 131 PRO A O 1
ATOM 1036 N N . ASN A 1 132 ? 21.152 10.913 -15.633 1.00 88.69 132 ASN A N 1
ATOM 1037 C CA . ASN A 1 132 ? 20.048 11.716 -15.070 1.00 88.69 132 ASN A CA 1
ATOM 1038 C C . ASN A 1 132 ? 18.723 11.626 -15.862 1.00 88.69 132 ASN A C 1
ATOM 1040 O O . ASN A 1 132 ? 18.302 12.616 -16.470 1.00 88.69 132 ASN A O 1
ATOM 1044 N N . PRO A 1 133 ? 18.028 10.473 -15.829 1.00 91.25 133 PRO A N 1
ATOM 1045 C CA . PRO A 1 133 ? 16.740 10.318 -16.498 1.00 91.25 133 PRO A CA 1
ATOM 1046 C C . PRO A 1 133 ? 15.697 11.311 -15.970 1.00 91.25 133 PRO A C 1
ATOM 1048 O O . PRO A 1 133 ? 15.609 11.578 -14.768 1.00 91.25 133 PRO A O 1
ATOM 1051 N N . SER A 1 134 ? 14.875 11.845 -16.871 1.00 91.25 134 SER A N 1
ATOM 1052 C CA . SER A 1 134 ? 13.754 12.711 -16.514 1.00 91.25 134 SER A CA 1
ATOM 1053 C C . SER A 1 134 ? 12.551 11.907 -16.006 1.00 91.25 134 SER A C 1
ATOM 1055 O O . SER A 1 134 ? 12.446 10.696 -16.202 1.00 91.25 134 SER A O 1
ATOM 1057 N N . GLU A 1 135 ? 11.564 12.591 -15.422 1.00 89.25 135 GLU A N 1
ATOM 1058 C CA . GLU A 1 135 ? 10.288 11.971 -15.030 1.00 89.25 135 GLU A CA 1
ATOM 1059 C C . GLU A 1 135 ? 9.600 11.251 -16.204 1.00 89.25 135 GLU A C 1
ATOM 1061 O O . GLU A 1 135 ? 9.010 10.182 -16.031 1.00 89.25 135 GLU A O 1
ATOM 1066 N N . LYS A 1 136 ? 9.716 11.810 -17.415 1.00 90.62 136 LYS A N 1
ATOM 1067 C CA . LYS A 1 136 ? 9.163 11.222 -18.638 1.00 90.62 136 LYS A CA 1
ATOM 1068 C C . LYS A 1 136 ? 9.861 9.911 -19.001 1.00 90.62 136 LYS A C 1
ATOM 1070 O O . LYS A 1 136 ? 9.190 8.989 -19.458 1.00 90.62 136 LYS A O 1
ATOM 1075 N N . ASP A 1 137 ? 11.170 9.826 -18.786 1.00 92.44 137 ASP A N 1
ATOM 1076 C CA . ASP A 1 137 ? 11.954 8.627 -19.086 1.00 92.44 137 ASP A CA 1
ATOM 1077 C C . ASP A 1 137 ? 11.585 7.490 -18.129 1.00 92.44 137 ASP A C 1
ATOM 1079 O O . ASP A 1 137 ? 11.297 6.380 -18.576 1.00 92.44 137 ASP A O 1
ATOM 1083 N N . TYR A 1 138 ? 11.450 7.789 -16.832 1.00 91.44 138 TYR A N 1
ATOM 1084 C CA . TYR A 1 138 ? 10.933 6.828 -15.853 1.00 91.44 138 TYR A CA 1
ATOM 1085 C C . TYR A 1 138 ? 9.505 6.379 -16.170 1.00 91.44 138 TYR A C 1
ATOM 1087 O O . TYR A 1 138 ? 9.195 5.191 -16.082 1.00 91.44 138 TYR A O 1
ATOM 1095 N N . PHE A 1 139 ? 8.628 7.303 -16.572 1.00 90.19 139 PHE A N 1
ATOM 1096 C CA . PHE A 1 139 ? 7.258 6.952 -16.940 1.00 90.19 139 PHE A CA 1
ATOM 1097 C C . PHE A 1 139 ? 7.223 6.027 -18.163 1.00 90.19 139 PHE A C 1
ATOM 1099 O O . PHE A 1 139 ? 6.446 5.074 -18.204 1.00 90.19 139 PHE A O 1
ATOM 1106 N N . GLU A 1 140 ? 8.061 6.291 -19.165 1.00 92.94 140 GLU A N 1
ATOM 1107 C CA . GLU A 1 140 ? 8.153 5.466 -20.367 1.00 92.94 140 GLU A CA 1
ATOM 1108 C C . GLU A 1 140 ? 8.751 4.083 -20.070 1.00 92.94 140 GLU A C 1
ATOM 1110 O O . GLU A 1 140 ? 8.233 3.088 -20.583 1.00 92.94 140 GLU A O 1
ATOM 1115 N N . LEU A 1 141 ? 9.764 4.000 -19.199 1.00 93.62 141 LEU A N 1
ATOM 1116 C CA . LEU A 1 141 ? 10.287 2.737 -18.673 1.00 93.62 141 LEU A CA 1
ATOM 1117 C C . LEU A 1 141 ? 9.171 1.918 -18.015 1.00 93.62 141 LEU A C 1
ATOM 1119 O O . LEU A 1 141 ? 8.920 0.786 -18.425 1.00 93.62 141 LEU A O 1
ATOM 1123 N N . MET A 1 142 ? 8.440 2.511 -17.065 1.00 91.69 142 MET A N 1
ATOM 1124 C CA . MET A 1 142 ? 7.320 1.850 -16.386 1.00 91.69 142 MET A CA 1
ATOM 1125 C C . MET A 1 142 ? 6.236 1.413 -17.366 1.00 91.69 142 MET A C 1
ATOM 1127 O O . MET A 1 142 ? 5.724 0.304 -17.262 1.00 91.69 142 MET A O 1
ATOM 1131 N N . ARG A 1 143 ? 5.905 2.250 -18.356 1.00 91.88 143 ARG A N 1
ATOM 1132 C CA . ARG A 1 143 ? 4.908 1.921 -19.380 1.00 91.88 143 ARG A CA 1
ATOM 1133 C C . ARG A 1 143 ? 5.323 0.706 -20.203 1.00 91.88 143 ARG A C 1
ATOM 1135 O O . ARG A 1 143 ? 4.483 -0.155 -20.463 1.00 91.88 143 ARG A O 1
ATOM 1142 N N . ARG A 1 144 ? 6.584 0.642 -20.638 1.00 94.31 144 ARG A N 1
ATOM 1143 C CA . ARG A 1 144 ? 7.117 -0.494 -21.407 1.00 94.31 144 ARG A CA 1
ATOM 1144 C C . ARG A 1 144 ? 7.175 -1.747 -20.551 1.00 94.31 144 ARG A C 1
ATOM 1146 O O . ARG A 1 144 ? 6.660 -2.775 -20.974 1.00 94.31 144 ARG A O 1
ATOM 1153 N N . PHE A 1 145 ? 7.718 -1.637 -19.343 1.00 94.19 145 PHE A N 1
ATOM 1154 C CA . PHE A 1 145 ? 7.816 -2.749 -18.409 1.00 94.19 145 PHE A CA 1
ATOM 1155 C C . PHE A 1 145 ? 6.435 -3.322 -18.071 1.00 94.19 145 PHE A C 1
ATOM 1157 O O . PHE A 1 145 ? 6.196 -4.513 -18.254 1.00 94.19 145 PHE A O 1
ATOM 1164 N N . HIS A 1 146 ? 5.482 -2.463 -17.702 1.00 91.94 146 HIS A N 1
ATOM 1165 C CA . HIS A 1 146 ? 4.099 -2.864 -17.461 1.00 91.94 146 HIS A CA 1
ATOM 1166 C C . HIS A 1 146 ? 3.471 -3.523 -18.693 1.00 91.94 146 HIS A C 1
ATOM 1168 O O . HIS A 1 146 ? 2.727 -4.484 -18.554 1.00 91.94 146 HIS A O 1
ATOM 1174 N N . ALA A 1 147 ? 3.731 -3.031 -19.909 1.00 92.56 147 ALA A N 1
ATOM 1175 C CA . ALA A 1 147 ? 3.202 -3.653 -21.123 1.00 92.56 147 ALA A CA 1
ATOM 1176 C C . ALA A 1 147 ? 3.767 -5.067 -21.347 1.00 92.56 147 ALA A C 1
ATOM 1178 O O . ALA A 1 147 ? 3.006 -5.962 -21.708 1.00 92.56 147 ALA A O 1
ATOM 1179 N N . THR A 1 148 ? 5.062 -5.269 -21.093 1.00 95.12 148 THR A N 1
ATOM 1180 C CA . THR A 1 148 ? 5.731 -6.576 -21.189 1.00 95.12 148 THR A CA 1
ATOM 1181 C C . THR A 1 148 ? 5.186 -7.572 -20.166 1.00 95.12 148 THR A C 1
ATOM 1183 O O . THR A 1 148 ? 4.896 -8.712 -20.515 1.00 95.12 148 THR A O 1
ATOM 1186 N N . TRP A 1 149 ? 4.984 -7.131 -18.922 1.00 92.88 149 TRP A N 1
ATOM 1187 C CA . TRP A 1 149 ? 4.588 -7.985 -17.793 1.00 92.88 149 TRP A CA 1
ATOM 1188 C C . TRP A 1 149 ? 3.095 -7.931 -17.459 1.00 92.88 149 TRP A C 1
ATOM 1190 O O . TRP A 1 149 ? 2.668 -8.460 -16.434 1.00 92.88 149 TRP A O 1
ATOM 1200 N N . LYS A 1 150 ? 2.280 -7.313 -18.324 1.00 89.81 150 LYS A N 1
ATOM 1201 C CA . LYS A 1 150 ? 0.885 -6.949 -18.039 1.00 89.81 150 LYS A CA 1
ATOM 1202 C C . LYS A 1 150 ? 0.074 -8.095 -17.443 1.00 89.81 150 LYS A C 1
ATOM 1204 O O . LYS A 1 150 ? -0.550 -7.923 -16.403 1.00 89.81 150 LYS A O 1
ATOM 1209 N N . GLY A 1 151 ? 0.083 -9.253 -18.104 1.00 89.44 151 GLY A N 1
ATOM 1210 C CA . GLY A 1 151 ? -0.735 -10.393 -17.690 1.00 89.44 151 GLY A CA 1
ATOM 1211 C C . GLY A 1 151 ? -0.387 -10.885 -16.287 1.00 89.44 151 GLY A C 1
ATOM 1212 O O . GLY A 1 151 ? -1.280 -11.210 -15.512 1.00 89.44 151 GLY A O 1
ATOM 1213 N N . GLU A 1 152 ? 0.898 -10.887 -15.942 1.00 91.31 152 GLU A N 1
ATOM 1214 C CA . GLU A 1 152 ? 1.364 -11.347 -14.640 1.00 91.31 152 GLU A CA 1
ATOM 1215 C C . GLU A 1 152 ? 1.141 -10.300 -13.541 1.00 91.31 152 GLU A C 1
ATOM 1217 O O . GLU A 1 152 ? 0.614 -10.631 -12.479 1.00 91.31 152 GLU A O 1
ATOM 1222 N N . LEU A 1 153 ? 1.450 -9.028 -13.815 1.00 88.88 153 LEU A N 1
ATOM 1223 C CA . LEU A 1 153 ? 1.189 -7.924 -12.886 1.00 88.88 153 LEU A CA 1
ATOM 1224 C C . LEU A 1 153 ? -0.305 -7.802 -12.557 1.00 88.88 153 LEU A C 1
ATOM 1226 O O . LEU A 1 153 ? -0.666 -7.625 -11.394 1.00 88.88 153 LEU A O 1
ATOM 1230 N N . GLU A 1 154 ? -1.184 -7.940 -13.553 1.00 88.50 154 GLU A N 1
ATOM 1231 C CA . GLU A 1 154 ? -2.636 -7.913 -13.351 1.00 88.50 154 GLU A CA 1
ATOM 1232 C C . GLU A 1 154 ? -3.127 -9.145 -12.578 1.00 88.50 154 GLU A C 1
ATOM 1234 O O . GLU A 1 154 ? -3.900 -8.998 -11.629 1.00 88.50 154 GLU A O 1
ATOM 1239 N N . ALA A 1 155 ? -2.649 -10.347 -12.922 1.00 88.50 155 ALA A N 1
ATOM 1240 C CA . ALA A 1 155 ? -3.030 -11.583 -12.234 1.00 88.50 155 ALA A CA 1
ATOM 1241 C C . ALA A 1 155 ? -2.624 -11.578 -10.752 1.00 88.50 155 ALA A C 1
ATOM 1243 O O . ALA A 1 155 ? -3.390 -12.020 -9.893 1.00 88.50 155 ALA A O 1
ATOM 1244 N N . LEU A 1 156 ? -1.443 -11.038 -10.445 1.00 87.62 156 LEU A N 1
ATOM 1245 C CA . LEU A 1 156 ? -0.903 -10.953 -9.088 1.00 87.62 156 LEU A CA 1
ATOM 1246 C C . LEU A 1 156 ? -1.287 -9.656 -8.364 1.00 87.62 156 LEU A C 1
ATOM 1248 O O . LEU A 1 156 ? -0.971 -9.495 -7.185 1.00 87.62 156 LEU A O 1
ATOM 1252 N N . ARG A 1 157 ? -1.987 -8.728 -9.027 1.00 88.62 157 ARG A N 1
ATOM 1253 C CA . ARG A 1 157 ? -2.333 -7.400 -8.491 1.00 88.62 157 ARG A CA 1
ATOM 1254 C C . ARG A 1 157 ? -1.094 -6.635 -8.008 1.00 88.62 157 ARG A C 1
ATOM 1256 O O . ARG A 1 157 ? -1.078 -6.113 -6.894 1.00 88.62 157 ARG A O 1
ATOM 1263 N N . ILE A 1 158 ? -0.024 -6.632 -8.796 1.00 86.00 158 ILE A N 1
ATOM 1264 C CA . ILE A 1 158 ? 1.221 -5.922 -8.487 1.00 86.00 158 ILE A CA 1
ATOM 1265 C C . ILE A 1 158 ? 1.176 -4.534 -9.142 1.00 86.00 158 ILE A C 1
ATOM 1267 O O . ILE A 1 158 ? 1.272 -4.449 -10.367 1.00 86.00 158 ILE A O 1
ATOM 1271 N N . PRO A 1 159 ? 1.034 -3.443 -8.366 1.00 85.56 159 PRO A N 1
ATOM 1272 C CA . PRO A 1 159 ? 1.177 -2.095 -8.904 1.00 85.56 159 PRO A CA 1
ATOM 1273 C C . PRO A 1 159 ? 2.654 -1.794 -9.200 1.00 85.56 159 PRO A C 1
ATOM 1275 O O . PRO A 1 159 ? 3.542 -2.307 -8.518 1.00 85.56 159 PRO A O 1
ATOM 1278 N N . MET A 1 160 ? 2.938 -0.903 -10.151 1.00 85.62 160 MET A N 1
ATOM 1279 C CA . MET A 1 160 ? 4.315 -0.519 -10.496 1.00 85.62 160 MET A CA 1
ATOM 1280 C C . MET A 1 160 ? 5.057 0.124 -9.322 1.00 85.62 160 MET A C 1
ATOM 1282 O O . MET A 1 160 ? 6.257 -0.075 -9.155 1.00 85.62 160 MET A O 1
ATOM 1286 N N . GLY A 1 161 ? 4.355 0.858 -8.463 1.00 81.06 161 GLY A N 1
ATOM 1287 C CA . GLY A 1 161 ? 4.918 1.443 -7.252 1.00 81.06 161 GLY A CA 1
ATOM 1288 C C . GLY A 1 161 ? 5.384 0.417 -6.228 1.00 81.06 161 GLY A C 1
ATOM 1289 O O . GLY A 1 161 ? 6.169 0.785 -5.360 1.00 81.06 161 GLY A O 1
ATOM 1290 N N . ALA A 1 162 ? 5.008 -0.861 -6.351 1.00 81.06 162 ALA A N 1
ATOM 1291 C CA . ALA A 1 162 ? 5.616 -1.916 -5.543 1.00 81.06 162 ALA A CA 1
ATOM 1292 C C . ALA A 1 162 ? 7.126 -2.066 -5.816 1.00 81.06 162 ALA A C 1
ATOM 1294 O O . ALA A 1 162 ? 7.859 -2.465 -4.921 1.00 81.06 162 ALA A O 1
ATOM 1295 N N . PHE A 1 163 ? 7.606 -1.680 -7.003 1.00 82.88 163 PHE A N 1
ATOM 1296 C CA . PHE A 1 163 ? 9.030 -1.722 -7.357 1.00 82.88 163 PHE A CA 1
ATOM 1297 C C . PHE A 1 163 ? 9.787 -0.444 -6.972 1.00 82.88 163 PHE A C 1
ATOM 1299 O O . PHE A 1 163 ? 11.006 -0.443 -6.854 1.00 82.88 163 PHE A O 1
ATOM 1306 N N . ALA A 1 164 ? 9.075 0.654 -6.707 1.00 71.00 164 ALA A N 1
ATOM 1307 C CA . ALA A 1 164 ? 9.683 1.939 -6.360 1.00 71.00 164 ALA A CA 1
ATOM 1308 C C . ALA A 1 164 ? 9.912 2.124 -4.844 1.00 71.00 164 ALA A C 1
ATOM 1310 O O . ALA A 1 164 ? 10.216 3.231 -4.397 1.00 71.00 164 ALA A O 1
ATOM 1311 N N . GLN A 1 165 ? 9.759 1.059 -4.046 1.00 61.69 165 GLN A N 1
ATOM 1312 C CA . GLN A 1 165 ? 9.760 1.097 -2.575 1.00 61.69 165 GLN A CA 1
ATOM 1313 C C . GLN A 1 165 ? 11.075 1.609 -1.961 1.00 61.69 165 GLN A C 1
ATOM 1315 O O . GLN A 1 165 ? 11.054 2.190 -0.879 1.00 61.69 165 GLN A O 1
ATOM 1320 N N . TYR A 1 166 ? 12.206 1.449 -2.656 1.00 53.38 166 TYR A N 1
ATOM 1321 C CA . TYR A 1 166 ? 13.536 1.814 -2.143 1.00 53.38 166 TYR A CA 1
ATOM 1322 C C . TYR A 1 166 ? 14.205 2.967 -2.896 1.00 53.38 166 TYR A C 1
ATOM 1324 O O . TYR A 1 166 ? 15.296 3.400 -2.525 1.00 53.38 166 TYR A O 1
ATOM 1332 N N . GLN A 1 167 ? 13.565 3.488 -3.946 1.00 60.06 167 GLN A N 1
ATOM 1333 C CA . GLN A 1 167 ? 14.174 4.475 -4.831 1.00 60.06 167 GLN A CA 1
ATOM 1334 C C . GLN A 1 167 ? 13.360 5.771 -4.857 1.00 60.06 167 GLN A C 1
ATOM 1336 O O . GLN A 1 167 ? 12.340 5.900 -5.536 1.00 60.06 167 GLN A O 1
ATOM 1341 N N . CYS A 1 168 ? 13.857 6.779 -4.136 1.00 59.25 168 CYS A N 1
ATOM 1342 C CA . CYS A 1 168 ? 13.240 8.105 -4.051 1.00 59.25 168 CYS A CA 1
ATOM 1343 C C . CYS A 1 168 ? 13.086 8.802 -5.414 1.00 59.25 168 CYS A C 1
ATOM 1345 O O . CYS A 1 168 ? 12.218 9.659 -5.566 1.00 59.25 168 CYS A O 1
ATOM 1347 N N . GLU A 1 169 ? 13.921 8.454 -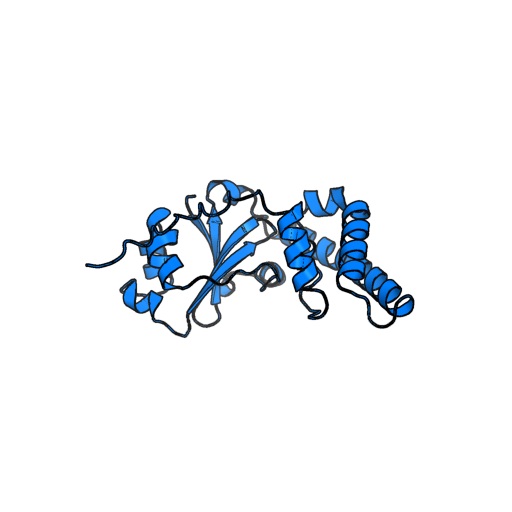6.395 1.00 68.00 169 GLU A N 1
ATOM 1348 C CA . GLU A 1 169 ? 14.050 9.177 -7.667 1.00 68.00 169 GLU A CA 1
ATOM 1349 C C . GLU A 1 169 ? 12.821 9.050 -8.577 1.00 68.00 169 GLU A C 1
ATOM 1351 O O . GLU A 1 169 ? 12.537 9.969 -9.341 1.00 68.00 169 GLU A O 1
ATOM 1356 N N . HIS A 1 170 ? 12.063 7.953 -8.478 1.00 75.69 170 HIS A N 1
ATOM 1357 C CA . HIS A 1 170 ? 10.921 7.690 -9.364 1.00 75.69 170 HIS A CA 1
ATOM 1358 C C . HIS A 1 170 ? 9.643 7.251 -8.629 1.00 75.69 170 HIS A C 1
ATOM 1360 O O . HIS A 1 170 ? 8.644 6.912 -9.266 1.00 75.69 170 HIS A O 1
ATOM 1366 N N . SER A 1 171 ? 9.625 7.310 -7.295 1.00 74.25 171 SER A N 1
ATOM 1367 C CA . SER A 1 171 ? 8.468 6.926 -6.473 1.00 74.25 171 SER A CA 1
ATOM 1368 C C . SER A 1 171 ? 7.204 7.737 -6.791 1.00 74.25 171 SER A C 1
ATOM 1370 O O . SER A 1 171 ? 6.107 7.181 -6.880 1.00 74.25 171 SER A O 1
ATOM 1372 N N . LYS A 1 172 ? 7.343 9.045 -7.057 1.00 78.19 172 LYS A N 1
ATOM 1373 C CA . LYS A 1 172 ? 6.226 9.914 -7.475 1.00 78.19 172 LYS A CA 1
ATOM 1374 C C . LYS A 1 172 ? 5.657 9.509 -8.835 1.00 78.19 172 LYS A C 1
ATOM 1376 O O . LYS A 1 172 ? 4.435 9.472 -8.994 1.00 78.19 172 LYS A O 1
ATOM 1381 N N . THR A 1 173 ? 6.533 9.186 -9.785 1.00 82.50 173 THR A N 1
ATOM 1382 C CA . THR A 1 173 ? 6.164 8.723 -11.127 1.00 82.50 173 THR A CA 1
ATOM 1383 C C . THR A 1 173 ? 5.425 7.397 -11.053 1.00 82.50 173 THR A C 1
ATOM 1385 O O . THR A 1 173 ? 4.377 7.253 -11.678 1.00 82.50 173 THR A O 1
ATOM 1388 N N . ALA A 1 174 ? 5.908 6.466 -10.225 1.00 82.06 174 ALA A N 1
ATOM 1389 C CA . ALA A 1 174 ? 5.259 5.179 -10.006 1.00 82.06 174 ALA A CA 1
ATOM 1390 C C . ALA A 1 174 ? 3.858 5.353 -9.406 1.00 82.06 174 ALA A C 1
ATOM 1392 O O . ALA A 1 174 ? 2.880 4.843 -9.947 1.00 82.06 174 ALA A O 1
ATOM 1393 N N . ALA A 1 175 ? 3.721 6.187 -8.368 1.00 77.44 175 ALA A N 1
ATOM 1394 C CA . ALA A 1 175 ? 2.418 6.491 -7.786 1.00 77.44 175 ALA A CA 1
ATOM 1395 C C . ALA A 1 175 ? 1.457 7.149 -8.799 1.00 77.44 175 ALA A C 1
ATOM 1397 O O . ALA A 1 175 ? 0.257 6.872 -8.792 1.00 77.44 175 ALA A O 1
ATOM 1398 N N . ALA A 1 176 ? 1.956 8.021 -9.682 1.00 79.19 176 ALA A N 1
ATOM 1399 C CA . ALA A 1 176 ? 1.157 8.615 -10.755 1.00 79.19 176 ALA A CA 1
ATOM 1400 C C . ALA A 1 176 ? 0.748 7.592 -11.824 1.00 79.19 176 ALA A C 1
ATOM 1402 O O . ALA A 1 176 ? -0.386 7.637 -12.307 1.00 79.19 176 ALA A O 1
ATOM 1403 N N . PHE A 1 177 ? 1.642 6.664 -12.163 1.00 83.81 177 PHE A N 1
ATOM 1404 C CA . PHE A 1 177 ? 1.364 5.557 -13.067 1.00 83.81 177 PHE A CA 1
ATOM 1405 C C . PHE A 1 177 ? 0.246 4.671 -12.507 1.00 83.81 177 PHE A C 1
ATOM 1407 O O . PHE A 1 177 ? -0.774 4.474 -13.163 1.00 83.81 177 PHE A O 1
ATOM 1414 N N . ASP A 1 178 ? 0.357 4.227 -11.258 1.00 80.69 178 ASP A N 1
ATOM 1415 C CA . ASP A 1 178 ? -0.650 3.342 -10.664 1.00 80.69 178 ASP A CA 1
ATOM 1416 C C . ASP A 1 178 ? -2.005 4.014 -10.486 1.00 80.69 178 ASP A C 1
ATOM 1418 O O . ASP A 1 178 ? -3.038 3.385 -10.708 1.00 80.69 178 ASP A O 1
ATOM 1422 N N . ARG A 1 179 ? -2.040 5.318 -10.184 1.00 77.25 179 ARG A N 1
ATOM 1423 C CA . ARG A 1 179 ? -3.307 6.067 -10.194 1.00 77.25 179 ARG A CA 1
ATOM 1424 C C . ARG A 1 179 ? -3.998 6.041 -11.560 1.00 77.25 179 ARG A C 1
ATOM 1426 O O . ARG A 1 179 ? -5.221 6.103 -11.649 1.00 77.25 179 ARG A O 1
ATOM 1433 N N . LYS A 1 180 ? -3.226 5.978 -12.642 1.00 75.75 180 LYS A N 1
ATOM 1434 C CA . LYS A 1 180 ? -3.758 5.959 -14.006 1.00 75.75 180 LYS A CA 1
ATOM 1435 C C . LYS A 1 180 ? -4.194 4.562 -14.449 1.00 75.75 180 LYS A C 1
ATOM 1437 O O . LYS A 1 180 ? -5.148 4.458 -15.215 1.00 75.75 180 LYS A O 1
ATOM 1442 N N . PHE A 1 181 ? -3.496 3.517 -14.007 1.00 69.44 181 PHE A N 1
ATOM 1443 C CA . PHE A 1 181 ? -3.653 2.164 -14.553 1.00 69.44 181 PHE A CA 1
ATOM 1444 C C . PHE A 1 181 ? -4.204 1.129 -13.561 1.00 69.44 181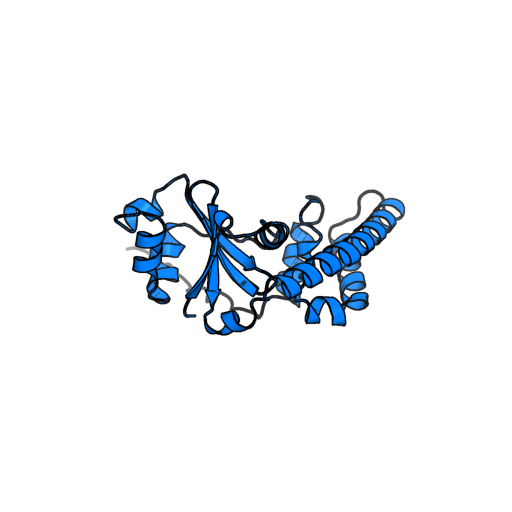 PHE A C 1
ATOM 1446 O O . PHE A 1 181 ? -4.718 0.107 -14.003 1.00 69.44 181 PHE A O 1
ATOM 1453 N N . PHE A 1 182 ? -4.144 1.390 -12.252 1.00 64.06 182 PHE A N 1
ATOM 1454 C CA . PHE A 1 182 ? -4.448 0.413 -11.198 1.00 64.06 182 PHE A CA 1
ATOM 1455 C C . PHE A 1 182 ? -5.611 0.812 -10.283 1.00 64.06 182 PHE A C 1
ATOM 1457 O O . PHE A 1 182 ? -6.392 -0.046 -9.870 1.00 64.06 182 PHE A O 1
ATOM 1464 N N . SER A 1 183 ? -5.790 2.097 -9.961 1.00 57.81 183 SER A N 1
ATOM 1465 C CA . SER A 1 183 ? -6.974 2.509 -9.200 1.00 57.81 183 SER A CA 1
ATOM 1466 C C . SER A 1 183 ? -8.218 2.437 -10.081 1.00 57.81 183 SER A C 1
ATOM 1468 O O . SER A 1 183 ? -8.332 3.168 -11.066 1.00 57.81 183 SER A O 1
ATOM 1470 N N . LYS A 1 184 ? -9.201 1.611 -9.690 1.00 49.72 184 LYS A N 1
ATOM 1471 C CA . LYS A 1 184 ? -10.599 1.860 -10.068 1.00 49.72 184 LYS A CA 1
ATOM 1472 C C . LYS A 1 184 ? -10.868 3.324 -9.740 1.00 49.72 184 LYS A C 1
ATOM 1474 O O . LYS A 1 184 ? -10.703 3.709 -8.587 1.00 49.72 184 LYS A O 1
ATOM 1479 N N . ALA A 1 185 ? -11.196 4.129 -10.745 1.00 34.16 185 ALA A N 1
ATOM 1480 C CA . ALA A 1 185 ? -11.482 5.542 -10.564 1.00 34.16 185 ALA A CA 1
ATOM 1481 C C . ALA A 1 185 ? -12.538 5.713 -9.458 1.00 34.16 185 ALA A C 1
ATOM 1483 O O . ALA A 1 185 ? -13.721 5.464 -9.687 1.00 34.16 185 ALA A O 1
ATOM 1484 N N . GLU A 1 186 ? -12.126 6.113 -8.250 1.00 34.06 186 GLU A N 1
ATOM 1485 C CA . GLU A 1 186 ? -13.057 6.774 -7.343 1.00 34.06 186 GLU A CA 1
ATOM 1486 C C . GLU A 1 186 ? -13.468 8.073 -8.053 1.00 34.06 186 GLU A C 1
ATOM 1488 O O . GLU A 1 186 ? -12.599 8.775 -8.590 1.00 34.06 186 GLU A O 1
ATOM 1493 N N . PRO A 1 187 ? -14.772 8.388 -8.138 1.00 29.22 187 PRO A N 1
ATOM 1494 C CA . PRO A 1 187 ? -15.205 9.630 -8.751 1.00 29.22 187 PRO A CA 1
ATOM 1495 C C . PRO A 1 187 ? -14.535 10.785 -8.011 1.00 29.22 187 PRO A C 1
ATOM 1497 O O . PRO A 1 187 ? -14.496 10.804 -6.778 1.00 29.22 187 PRO A O 1
ATOM 1500 N N . ALA A 1 188 ? -13.980 11.720 -8.785 1.00 26.84 188 ALA A N 1
ATOM 1501 C CA . ALA A 1 188 ? -13.347 12.916 -8.256 1.00 26.84 188 ALA A CA 1
ATOM 1502 C C . ALA A 1 188 ? -14.253 13.555 -7.188 1.00 26.84 188 ALA A C 1
ATOM 1504 O O . ALA A 1 188 ? -15.475 13.588 -7.383 1.00 26.84 188 ALA A O 1
ATOM 1505 N N . PRO A 1 189 ? -13.694 14.064 -6.074 1.00 30.36 189 PRO A N 1
ATOM 1506 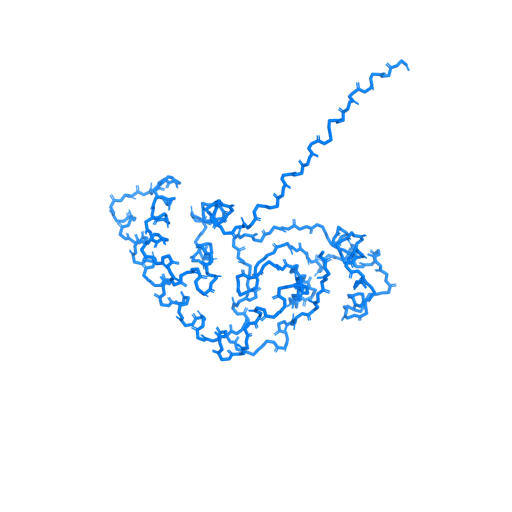C CA . PRO A 1 189 ? -14.491 14.802 -5.112 1.00 30.36 189 PRO A CA 1
ATOM 1507 C C . PRO A 1 189 ? -15.176 15.934 -5.872 1.00 30.36 189 PRO A C 1
ATOM 1509 O O . PRO A 1 189 ? -14.513 16.767 -6.492 1.00 30.36 189 PRO A O 1
ATOM 1512 N N . SER A 1 190 ? -16.510 15.927 -5.881 1.00 29.81 190 SER A N 1
ATOM 1513 C CA . SER A 1 190 ? -17.281 17.031 -6.429 1.00 29.81 190 SER A CA 1
ATOM 1514 C C . SER A 1 190 ? -16.813 18.282 -5.702 1.00 29.81 190 SER A C 1
ATOM 1516 O O . SER A 1 190 ? -17.013 18.396 -4.490 1.00 29.81 190 SER A O 1
ATOM 1518 N N . HIS A 1 191 ? -16.155 19.190 -6.417 1.00 33.53 191 HIS A N 1
ATOM 1519 C CA . HIS A 1 191 ? -15.910 20.528 -5.915 1.00 33.53 191 HIS A CA 1
ATOM 1520 C C . HIS A 1 191 ? -17.277 21.119 -5.572 1.00 33.53 191 HIS A C 1
ATOM 1522 O O . HIS A 1 191 ? -18.023 21.535 -6.455 1.00 33.53 191 HIS A O 1
ATOM 1528 N N . SER A 1 192 ? -17.632 21.118 -4.287 1.00 33.84 192 SER A N 1
ATOM 1529 C CA . SER A 1 192 ? -18.659 22.012 -3.792 1.00 33.84 192 SER A CA 1
ATOM 1530 C C . SER A 1 192 ? -18.078 23.404 -3.966 1.00 33.84 192 SER A C 1
ATOM 1532 O O . SER A 1 192 ? -17.172 23.810 -3.234 1.00 33.84 192 SER A O 1
ATOM 1534 N N . THR A 1 193 ? -18.542 24.100 -4.992 1.00 31.03 193 THR A N 1
ATOM 1535 C CA . THR A 1 193 ? -18.341 25.527 -5.174 1.00 31.03 193 THR A CA 1
ATOM 1536 C C . THR A 1 193 ? -18.857 26.201 -3.906 1.00 31.03 193 THR A C 1
ATOM 1538 O O . THR A 1 193 ? -20.061 26.360 -3.715 1.00 31.03 193 THR A O 1
ATOM 1541 N N . LEU A 1 194 ? -17.945 26.544 -2.995 1.00 30.95 194 LEU A N 1
ATOM 1542 C CA . LEU A 1 194 ? -18.217 27.511 -1.945 1.00 30.95 194 LEU A CA 1
ATOM 1543 C C . LEU A 1 194 ? -18.496 28.826 -2.668 1.00 30.95 194 LEU A C 1
ATOM 1545 O O . LEU A 1 194 ? -17.591 29.508 -3.142 1.00 30.95 194 LEU A O 1
ATOM 1549 N N . SER A 1 195 ? -19.785 29.115 -2.824 1.00 30.78 195 SER A N 1
ATOM 1550 C CA . SER A 1 195 ? -20.271 30.436 -3.174 1.00 30.78 195 SER A CA 1
ATOM 1551 C C . SER A 1 195 ? -19.738 31.401 -2.118 1.00 30.78 195 SER A C 1
ATOM 1553 O O . SER A 1 195 ? -20.075 31.298 -0.939 1.00 30.78 195 SER A O 1
ATOM 1555 N N . LEU A 1 196 ? -18.855 32.303 -2.545 1.00 34.16 196 LEU A N 1
ATOM 1556 C CA . LEU A 1 196 ? -18.507 33.506 -1.804 1.00 34.16 196 LEU A CA 1
ATOM 1557 C C . LEU A 1 196 ? -19.789 34.330 -1.646 1.00 34.16 196 LEU A C 1
ATOM 1559 O O . LEU A 1 196 ? -20.152 35.102 -2.530 1.00 34.16 196 LEU A O 1
ATOM 1563 N N . GLN A 1 197 ? -20.490 34.146 -0.529 1.00 31.97 197 GLN A N 1
ATOM 1564 C CA . GLN A 1 197 ? -21.456 35.128 -0.066 1.00 31.97 197 GLN A CA 1
ATOM 1565 C C . GLN A 1 197 ? -20.678 36.286 0.556 1.00 31.97 197 GLN A C 1
ATOM 1567 O O . GLN A 1 197 ? -20.076 36.179 1.620 1.00 31.97 197 GLN A O 1
ATOM 1572 N N . SER A 1 198 ? -20.669 37.385 -0.186 1.00 33.00 198 SER A N 1
ATOM 1573 C CA . SER A 1 198 ? -20.319 38.728 0.250 1.00 33.00 198 SER A CA 1
ATOM 1574 C C . SER A 1 198 ? -21.144 39.140 1.472 1.00 33.00 198 SER A C 1
ATOM 1576 O O . SER A 1 198 ? -22.375 39.115 1.415 1.00 33.00 198 SER A O 1
ATOM 1578 N N . CYS A 1 199 ? -20.466 39.557 2.541 1.00 27.73 199 CYS A N 1
ATOM 1579 C CA . CYS A 1 199 ? -21.071 40.265 3.667 1.00 27.73 199 CYS A CA 1
ATOM 1580 C C . CYS A 1 199 ? -21.556 41.659 3.237 1.00 27.73 199 CYS A C 1
ATOM 1582 O O . CYS A 1 199 ? -20.785 42.394 2.613 1.00 27.73 199 CYS A O 1
ATOM 1584 N N . PRO A 1 200 ? -22.774 42.058 3.623 1.00 38.38 200 PRO A N 1
ATOM 1585 C CA . PRO A 1 200 ? -23.062 43.395 4.120 1.00 38.38 200 PRO A CA 1
ATOM 1586 C C . PRO A 1 200 ? -22.921 43.471 5.648 1.00 38.38 200 PRO A C 1
ATOM 1588 O O . PRO A 1 200 ? -23.275 42.484 6.335 1.00 38.38 200 PRO A O 1
#